Protein AF-A0A7S3FU58-F1 (afdb_monomer)

Mean predicted aligned error: 10.46 Å

Nearest PDB structures (foldseek):
  8ufe-assembly1_A  TM=7.547E-01  e=2.553E-01  Mycolicibacterium smegmatis
  8ucm-assembly1_A  TM=8.000E-01  e=3.759E-01  Homo sapiens
  7da5-assembly1_A  TM=6.927E-01  e=2.163E-01  Homo sapiens
  8wll-assembly1_A  TM=7.329E-01  e=4.199E-01  Homo sapiens
  8qcz-assembly1_A  TM=7.818E-01  e=1.135E+00  Homo sapiens

Solvent-accessible surface area (backbone atoms only — not comparable to full-atom values): 9869 Å² total; per-residue (Å²): 116,70,65,62,56,54,51,54,53,51,50,55,52,52,52,52,49,52,53,50,50,55,50,54,49,54,56,50,52,61,63,43,70,80,68,75,85,76,82,80,82,93,54,81,72,58,71,74,71,58,54,72,66,49,55,55,52,50,51,52,50,53,54,50,52,66,52,50,56,56,48,61,66,46,45,41,54,47,33,32,75,55,28,69,38,52,74,68,54,17,55,53,61,60,44,45,23,58,53,44,16,62,69,40,30,65,58,44,35,55,50,53,69,70,66,70,58,59,72,64,49,51,51,51,20,52,50,38,38,53,49,18,55,51,47,62,67,68,57,75,81,44,82,75,58,72,73,65,51,58,33,35,47,42,33,9,47,16,50,26,43,38,54,43,51,50,65,62,46,56,72,71,60,50,77,92,124

Structure (mmCIF, N/CA/C/O backbone):
data_AF-A0A7S3FU58-F1
#
_entry.id   AF-A0A7S3FU58-F1
#
loop_
_atom_site.group_PDB
_atom_site.id
_atom_site.type_symbol
_atom_site.label_atom_id
_atom_site.label_alt_id
_atom_site.label_comp_id
_atom_site.label_asym_id
_atom_site.label_entity_id
_atom_site.label_seq_id
_atom_site.pdbx_PDB_ins_code
_atom_site.Cartn_x
_atom_site.Cartn_y
_atom_site.Cartn_z
_atom_site.occupancy
_atom_site.B_iso_or_equiv
_atom_site.auth_seq_id
_atom_site.auth_comp_id
_atom_site.auth_asym_id
_atom_site.auth_atom_id
_atom_site.pdbx_PDB_model_num
ATOM 1 N N . MET A 1 1 ? -11.312 -5.621 -20.003 1.00 57.03 1 MET A N 1
ATOM 2 C CA . MET A 1 1 ? -12.278 -6.640 -19.526 1.00 57.03 1 MET A CA 1
ATOM 3 C C . MET A 1 1 ? -11.963 -7.162 -18.120 1.00 57.03 1 MET A C 1
ATOM 5 O O . MET A 1 1 ? -12.902 -7.325 -17.358 1.00 57.03 1 MET A O 1
ATOM 9 N N . ALA A 1 2 ? -10.693 -7.329 -17.719 1.00 67.25 2 ALA A N 1
ATOM 10 C CA . ALA A 1 2 ? -10.331 -7.757 -16.355 1.00 67.25 2 ALA A CA 1
ATOM 11 C C . ALA A 1 2 ? -10.906 -6.869 -15.224 1.00 67.25 2 ALA A C 1
ATOM 13 O O . ALA A 1 2 ? -11.347 -7.386 -14.204 1.00 67.25 2 ALA A O 1
ATOM 14 N N . GLY A 1 3 ? -10.983 -5.546 -15.427 1.00 72.88 3 GLY A N 1
ATOM 15 C CA . GLY A 1 3 ? -11.504 -4.614 -14.415 1.00 72.88 3 GLY A CA 1
ATOM 16 C C . GLY A 1 3 ? -12.967 -4.849 -14.021 1.00 72.88 3 GLY A C 1
ATOM 17 O O . GLY A 1 3 ? -13.291 -4.784 -12.842 1.00 72.88 3 GLY A O 1
ATOM 18 N N . LEU A 1 4 ? -13.839 -5.207 -14.974 1.00 87.38 4 LEU A N 1
ATOM 19 C CA . LEU A 1 4 ? -15.255 -5.476 -14.685 1.00 87.38 4 LEU A CA 1
ATOM 20 C C . LEU A 1 4 ? -15.408 -6.679 -13.738 1.00 87.38 4 LEU A C 1
ATOM 22 O O . LEU A 1 4 ? -16.190 -6.627 -12.793 1.00 87.38 4 LEU A O 1
ATOM 26 N N . GLY A 1 5 ? -14.620 -7.737 -13.959 1.00 84.69 5 GLY A N 1
ATOM 27 C CA . GLY A 1 5 ? -14.622 -8.927 -13.105 1.00 84.69 5 GLY A CA 1
ATOM 28 C C . GLY A 1 5 ? -14.171 -8.625 -11.674 1.00 84.69 5 GLY A C 1
ATOM 29 O O . GLY A 1 5 ? -14.820 -9.058 -10.724 1.00 84.69 5 GLY A O 1
ATOM 30 N N . VAL A 1 6 ? -13.117 -7.819 -11.510 1.00 83.50 6 VAL A N 1
ATOM 31 C CA . VAL A 1 6 ? -12.623 -7.398 -10.185 1.00 83.50 6 VAL A CA 1
ATOM 32 C C . VAL A 1 6 ? -13.665 -6.550 -9.446 1.00 83.50 6 VAL A C 1
ATOM 34 O O . VAL A 1 6 ? -13.879 -6.745 -8.249 1.00 83.50 6 VAL A O 1
ATOM 37 N N . CYS A 1 7 ? -14.373 -5.658 -10.148 1.00 85.31 7 CYS A N 1
ATOM 38 C CA . CYS A 1 7 ? -15.449 -4.861 -9.555 1.00 85.31 7 CYS A CA 1
ATOM 39 C C . CYS A 1 7 ? -16.630 -5.723 -9.085 1.00 85.31 7 CYS A C 1
ATOM 41 O O . CYS A 1 7 ? -17.132 -5.509 -7.982 1.00 85.31 7 CYS A O 1
ATOM 43 N N . LEU A 1 8 ? -17.052 -6.712 -9.879 1.00 91.56 8 LEU A N 1
ATOM 44 C CA . LEU A 1 8 ? -18.131 -7.629 -9.494 1.00 91.56 8 LEU A CA 1
ATOM 45 C C . LEU A 1 8 ? -17.746 -8.483 -8.280 1.00 91.56 8 LEU A C 1
ATOM 47 O O . LEU A 1 8 ? -18.547 -8.641 -7.363 1.00 91.56 8 LEU A O 1
ATOM 51 N N . PHE A 1 9 ? -16.510 -8.982 -8.235 1.00 88.44 9 PHE A N 1
ATOM 52 C CA . PHE A 1 9 ? -16.007 -9.728 -7.082 1.00 88.44 9 PHE A CA 1
ATOM 53 C C . PHE A 1 9 ? -15.975 -8.869 -5.808 1.00 88.44 9 PHE A C 1
ATOM 55 O O . PHE A 1 9 ? -16.437 -9.302 -4.751 1.00 88.44 9 PHE A O 1
ATOM 62 N N . SER A 1 10 ? -15.504 -7.622 -5.922 1.00 86.88 10 SER A N 1
ATOM 63 C CA . SER A 1 10 ? -15.523 -6.654 -4.820 1.00 86.88 10 SER A CA 1
ATOM 64 C C . SER A 1 10 ? -16.946 -6.395 -4.309 1.00 86.88 10 SER A C 1
ATOM 66 O O . SER A 1 10 ? -17.176 -6.396 -3.099 1.00 86.88 10 SER A O 1
ATOM 68 N N . LEU A 1 11 ? -17.924 -6.269 -5.216 1.00 91.38 11 LEU A N 1
ATOM 69 C CA . LEU A 1 11 ? -19.334 -6.081 -4.864 1.00 91.38 11 LEU A CA 1
ATOM 70 C C . LEU A 1 11 ? -19.882 -7.255 -4.037 1.00 91.38 11 LEU A C 1
ATOM 72 O O . LEU A 1 11 ? -20.538 -7.040 -3.020 1.00 91.38 11 LEU A O 1
ATOM 76 N N . VAL A 1 12 ? -19.593 -8.495 -4.442 1.00 92.31 12 VAL A N 1
ATOM 77 C CA . VAL A 1 12 ? -20.044 -9.696 -3.718 1.00 92.31 12 VAL A CA 1
ATOM 78 C C . VAL A 1 12 ? -19.445 -9.746 -2.311 1.00 92.31 12 VAL A C 1
ATOM 80 O O . VAL A 1 12 ? -20.171 -10.000 -1.348 1.00 92.31 12 VAL A O 1
ATOM 83 N N . ASN A 1 13 ? -18.150 -9.447 -2.170 1.00 88.06 13 ASN A N 1
ATOM 84 C CA . ASN A 1 13 ? -17.496 -9.409 -0.862 1.00 88.06 13 ASN A CA 1
ATOM 85 C C . ASN A 1 13 ? -18.087 -8.309 0.041 1.00 88.06 13 ASN A C 1
ATOM 87 O O . ASN A 1 13 ? -18.388 -8.554 1.208 1.00 88.06 13 ASN A O 1
ATOM 91 N N . ALA A 1 14 ? -18.340 -7.120 -0.515 1.00 86.06 14 ALA A N 1
ATOM 92 C CA . ALA A 1 14 ? -18.964 -6.016 0.212 1.00 86.06 14 ALA A CA 1
ATOM 93 C C . ALA A 1 14 ? -20.372 -6.372 0.723 1.00 86.06 14 ALA A C 1
ATOM 95 O O . ALA A 1 14 ? -20.710 -6.056 1.863 1.00 86.06 14 ALA A O 1
ATOM 96 N N . ILE A 1 15 ? -21.181 -7.078 -0.079 1.00 92.19 15 ILE A N 1
ATOM 97 C CA . ILE A 1 15 ? -22.501 -7.571 0.350 1.00 92.19 15 ILE A CA 1
ATOM 98 C C . ILE A 1 15 ? -22.358 -8.580 1.500 1.00 92.19 15 ILE A C 1
ATOM 100 O O . ILE A 1 15 ? -23.123 -8.518 2.464 1.00 92.19 15 ILE A O 1
ATOM 104 N N . GLY A 1 16 ? -21.372 -9.480 1.432 1.00 89.00 16 GLY A N 1
ATOM 105 C CA . GLY A 1 16 ? -21.083 -10.440 2.501 1.00 89.00 1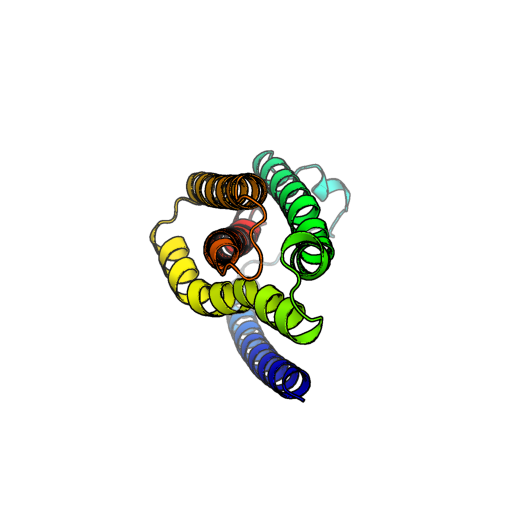6 GLY A CA 1
ATOM 106 C C . GLY A 1 16 ? -20.736 -9.761 3.829 1.00 89.00 16 GLY A C 1
ATOM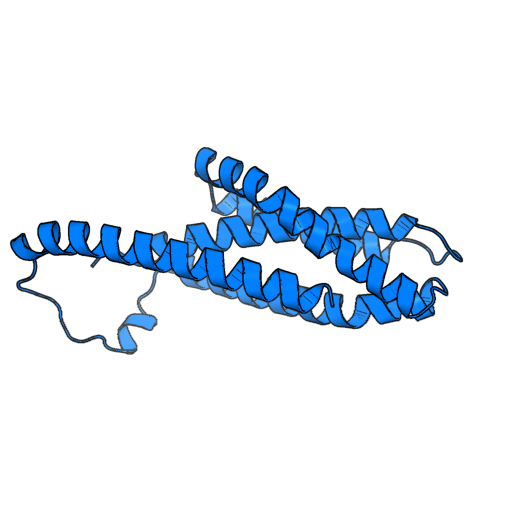 107 O O . GLY A 1 16 ? -21.349 -10.074 4.852 1.00 89.00 16 GLY A O 1
ATOM 108 N N . ILE A 1 17 ? -19.823 -8.784 3.798 1.00 85.69 17 ILE A N 1
ATOM 109 C CA . ILE A 1 17 ? -19.462 -7.969 4.971 1.00 85.69 17 ILE A CA 1
ATOM 110 C C . ILE A 1 17 ? -20.700 -7.259 5.523 1.00 85.69 17 ILE A C 1
ATOM 112 O O . ILE A 1 17 ? -20.955 -7.324 6.718 1.00 85.69 17 ILE A O 1
ATOM 116 N N . LEU A 1 18 ? -21.540 -6.679 4.662 1.00 87.62 18 LEU A N 1
ATOM 117 C CA . LEU A 1 18 ? -22.749 -5.973 5.088 1.00 87.62 18 LEU A CA 1
ATOM 118 C C . LEU A 1 18 ? -23.760 -6.884 5.808 1.00 87.62 18 LEU A C 1
ATOM 120 O O . LEU A 1 18 ? -24.450 -6.440 6.726 1.00 87.62 18 LEU A O 1
ATOM 124 N N . ILE A 1 19 ? -23.859 -8.161 5.427 1.00 91.19 19 ILE A N 1
ATOM 125 C CA . ILE A 1 19 ? -24.707 -9.138 6.129 1.00 91.19 19 ILE A CA 1
ATOM 126 C C . ILE A 1 19 ? -24.104 -9.502 7.494 1.00 91.19 19 ILE A C 1
ATOM 128 O O . ILE A 1 19 ? -24.843 -9.585 8.480 1.00 91.19 19 ILE A O 1
ATOM 132 N N . LEU A 1 20 ? -22.784 -9.702 7.561 1.00 84.50 20 LEU A N 1
ATOM 133 C CA . LEU A 1 20 ? -22.071 -10.005 8.806 1.00 84.50 20 LEU A CA 1
ATOM 134 C C . LEU A 1 20 ? -22.141 -8.839 9.794 1.00 84.50 20 LEU A C 1
ATOM 136 O O . LEU A 1 20 ? -22.503 -9.055 10.949 1.00 84.50 20 LEU A O 1
ATOM 140 N N . ASP A 1 21 ? -21.902 -7.616 9.325 1.00 83.62 21 ASP A N 1
ATOM 141 C CA . ASP A 1 21 ? -21.996 -6.396 10.124 1.00 83.62 21 ASP A CA 1
ATOM 142 C C . ASP A 1 21 ? -23.417 -6.205 10.651 1.00 83.62 21 ASP A C 1
ATOM 144 O O . ASP A 1 21 ? -23.604 -6.001 11.848 1.00 83.62 21 ASP A O 1
ATOM 148 N N . ARG A 1 22 ? -24.447 -6.386 9.809 1.00 83.81 22 ARG A N 1
ATOM 149 C CA . ARG A 1 22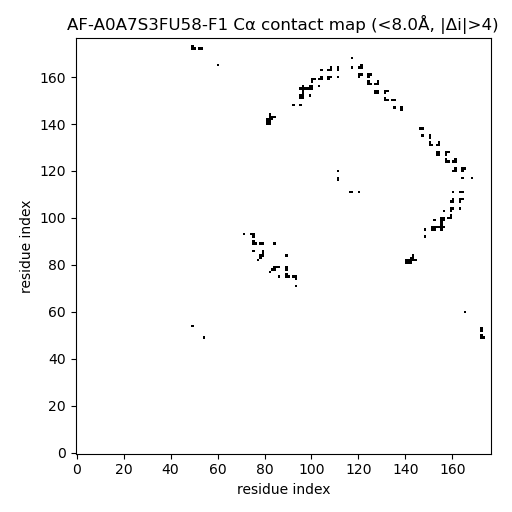 ? -25.852 -6.332 10.258 1.00 83.81 22 ARG A CA 1
ATOM 150 C C . ARG A 1 22 ? -26.174 -7.381 11.318 1.00 83.81 22 ARG A C 1
ATOM 152 O O . ARG A 1 22 ? -26.983 -7.122 12.211 1.00 83.81 22 ARG A O 1
ATOM 159 N N . LYS A 1 23 ? -25.583 -8.575 11.223 1.00 85.56 23 LYS A N 1
ATOM 160 C CA . LYS A 1 23 ? -25.771 -9.638 12.217 1.00 85.56 23 LYS A CA 1
ATOM 161 C C . LYS A 1 23 ? -25.081 -9.280 13.537 1.00 85.56 23 LYS A C 1
ATOM 163 O O . LYS A 1 23 ? -25.734 -9.327 14.578 1.00 85.56 23 LYS A O 1
ATOM 168 N N . ALA A 1 24 ? -23.824 -8.846 13.477 1.00 79.88 24 ALA A N 1
ATOM 169 C CA . ALA A 1 24 ? -23.052 -8.407 14.637 1.00 79.88 24 ALA A CA 1
ATOM 170 C C . ALA A 1 24 ? -23.689 -7.185 15.323 1.00 79.88 24 ALA A C 1
ATOM 172 O O . ALA A 1 24 ? -23.780 -7.131 16.549 1.00 79.88 24 ALA A O 1
ATOM 173 N N . GLU A 1 25 ? -24.217 -6.229 14.554 1.00 79.88 25 GLU A N 1
ATOM 174 C CA . GLU A 1 25 ? -24.978 -5.096 15.087 1.00 79.88 25 GLU A CA 1
ATOM 175 C C . GLU A 1 25 ? -26.265 -5.539 15.780 1.00 79.88 25 GLU A C 1
ATOM 177 O O . GLU A 1 25 ? -26.627 -4.974 16.811 1.00 79.88 25 GLU A O 1
ATOM 182 N N . LYS A 1 26 ? -26.977 -6.539 15.252 1.00 79.12 26 LYS A N 1
ATOM 183 C CA . LYS A 1 26 ? -28.208 -7.046 15.876 1.00 79.12 26 LYS A CA 1
ATOM 184 C C . LYS A 1 26 ? -27.922 -7.684 17.238 1.00 79.12 26 LYS A C 1
ATOM 186 O O . LYS A 1 26 ? -28.675 -7.447 18.181 1.00 79.12 26 LYS A O 1
ATOM 191 N N . GLU A 1 27 ? -26.817 -8.417 17.344 1.00 75.12 27 GLU A N 1
ATOM 192 C CA . GLU A 1 27 ? -26.325 -9.010 18.593 1.00 75.12 27 GLU A CA 1
ATOM 193 C C . GLU A 1 27 ? -25.856 -7.921 19.583 1.00 75.12 27 GLU A C 1
ATOM 195 O O . GLU A 1 27 ? -26.261 -7.913 20.749 1.00 75.12 27 GLU A O 1
ATOM 200 N N . ARG A 1 28 ? -25.106 -6.914 19.111 1.00 66.38 28 ARG A N 1
ATOM 201 C CA . ARG A 1 28 ? -24.628 -5.787 19.936 1.00 66.38 28 ARG A CA 1
ATOM 202 C C . ARG A 1 28 ? -25.762 -4.866 20.406 1.00 66.38 28 ARG A C 1
ATOM 204 O O . ARG A 1 28 ? -25.751 -4.410 21.545 1.00 66.38 28 ARG A O 1
ATOM 211 N N . ASN A 1 29 ? -26.779 -4.629 19.576 1.00 63.16 29 ASN A N 1
ATOM 212 C CA . ASN A 1 29 ? -27.964 -3.841 19.935 1.00 63.16 29 ASN A CA 1
ATOM 213 C C . ASN A 1 29 ? -28.866 -4.557 20.951 1.00 63.16 29 ASN A C 1
ATOM 215 O O . ASN A 1 29 ? -29.555 -3.887 21.720 1.00 63.16 29 ASN A O 1
ATOM 219 N N . GLN A 1 30 ? -28.872 -5.893 20.985 1.00 59.38 30 GLN A N 1
ATOM 220 C CA . GLN A 1 30 ? -29.554 -6.650 22.040 1.00 59.38 30 GLN A CA 1
ATOM 221 C C . GLN A 1 30 ? -28.815 -6.538 23.380 1.00 59.38 30 GLN A C 1
ATOM 223 O O . GLN A 1 30 ? -29.472 -6.337 24.397 1.00 59.38 30 GLN A O 1
ATOM 228 N N . ALA A 1 31 ? -27.478 -6.555 23.375 1.00 57.75 31 ALA A N 1
ATOM 229 C CA . ALA A 1 31 ? -26.670 -6.319 24.574 1.00 57.75 31 ALA A CA 1
ATOM 230 C C . ALA A 1 31 ? -26.753 -4.858 25.079 1.00 57.75 31 ALA A C 1
ATOM 232 O O . ALA A 1 31 ? -26.929 -4.626 26.272 1.00 57.75 31 ALA A O 1
ATOM 233 N N . SER A 1 32 ? -26.715 -3.857 24.187 1.00 50.72 32 SER A N 1
ATOM 234 C CA . SER A 1 32 ? -26.794 -2.429 24.560 1.00 50.72 32 SER A CA 1
ATOM 235 C C . SER A 1 32 ? -28.193 -1.934 24.952 1.00 50.72 32 SER A C 1
ATOM 237 O O . SER A 1 32 ? -28.296 -0.866 25.558 1.00 50.72 32 SER A O 1
ATOM 239 N N . LYS A 1 33 ? -29.278 -2.664 24.647 1.00 51.06 33 LYS A N 1
ATOM 240 C CA . LYS A 1 33 ? -30.634 -2.298 25.113 1.00 51.06 33 LYS A CA 1
ATOM 241 C C . LYS A 1 33 ? -30.769 -2.326 26.641 1.00 51.06 33 LYS A C 1
ATOM 243 O O . LYS A 1 33 ? -31.662 -1.665 27.161 1.00 51.06 33 LYS A O 1
ATOM 248 N N . THR A 1 34 ? -29.867 -3.012 27.343 1.00 49.34 34 THR A N 1
ATOM 249 C CA . THR A 1 34 ? -29.8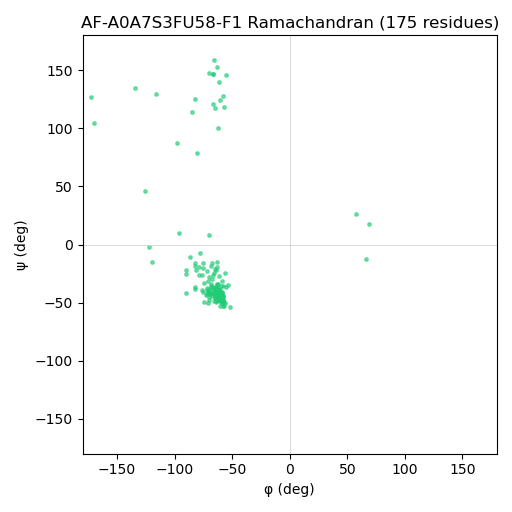00 -3.017 28.811 1.00 49.34 34 THR A CA 1
ATOM 250 C C . THR A 1 34 ? -29.059 -1.790 29.381 1.00 49.34 34 THR A C 1
ATOM 252 O O . THR A 1 34 ? -29.302 -1.442 30.530 1.00 49.34 34 THR A O 1
ATOM 255 N N . GLU A 1 35 ? -28.240 -1.066 28.594 1.00 50.03 35 GLU A N 1
ATOM 256 C CA . GLU A 1 35 ? -27.408 0.055 29.097 1.00 50.03 35 GLU A CA 1
ATOM 257 C C . GLU A 1 35 ? -27.669 1.448 28.481 1.00 50.03 35 GLU A C 1
ATOM 259 O O . GLU A 1 35 ? -27.262 2.457 29.058 1.00 50.03 35 GLU A O 1
ATOM 264 N N . LYS A 1 36 ? -28.376 1.590 27.352 1.00 43.62 36 LYS A N 1
ATOM 265 C CA . LYS A 1 36 ? -28.574 2.918 26.724 1.00 43.62 36 LYS A CA 1
ATOM 266 C C . LYS A 1 36 ? -29.694 3.751 27.368 1.00 43.62 36 LYS A C 1
ATOM 268 O O . LYS A 1 36 ? -30.776 3.916 26.809 1.00 43.62 36 LYS A O 1
ATOM 273 N N . LYS A 1 37 ? -29.381 4.370 28.510 1.00 41.09 37 LYS A N 1
ATOM 274 C CA . LYS A 1 37 ? -30.038 5.589 29.027 1.00 41.09 37 LYS A CA 1
ATOM 275 C C . LYS A 1 37 ? -29.020 6.705 29.323 1.00 41.09 37 LYS A C 1
ATOM 277 O O . LYS A 1 37 ? -29.093 7.338 30.361 1.00 41.09 37 LYS A O 1
ATOM 282 N N . SER A 1 38 ? -28.074 6.982 28.427 1.00 47.34 38 SER A N 1
ATOM 283 C CA . SER A 1 38 ? -27.426 8.305 28.335 1.00 47.34 38 SER A CA 1
ATOM 284 C C . SER A 1 38 ? -26.522 8.352 27.105 1.00 47.34 38 SER A C 1
ATOM 286 O O . SER A 1 38 ? -25.680 7.482 26.935 1.00 47.34 38 SER A O 1
ATOM 288 N N . GLY A 1 39 ? -26.682 9.344 26.236 1.00 44.38 39 GLY A N 1
ATOM 289 C CA . GLY A 1 39 ? -25.776 9.572 25.112 1.00 44.38 39 GLY A CA 1
ATOM 290 C C . GLY A 1 39 ? -26.097 10.911 24.470 1.00 44.38 39 GLY A C 1
ATOM 291 O O . GLY A 1 39 ? -27.132 11.051 23.822 1.00 44.38 39 GLY A O 1
ATOM 292 N N . LYS A 1 40 ? -25.256 11.914 24.735 1.00 51.16 40 LYS A N 1
ATOM 293 C CA . LYS A 1 40 ? -25.397 13.289 24.233 1.00 51.16 40 LYS A CA 1
ATOM 294 C C . LYS A 1 40 ? -25.303 13.329 22.693 1.00 51.16 40 LYS A C 1
ATOM 296 O O . LYS A 1 40 ? -24.654 12.463 22.109 1.00 51.16 40 LYS A O 1
ATOM 301 N N . PRO A 1 41 ? -25.923 14.322 22.026 1.00 58.56 41 PRO A N 1
ATOM 302 C CA . PRO A 1 41 ? -25.795 14.502 20.581 1.00 58.56 41 PRO A CA 1
ATOM 303 C C . PRO A 1 41 ? -24.336 14.773 20.179 1.00 58.56 41 PRO A C 1
ATOM 305 O O . PRO A 1 41 ? -23.627 15.510 20.861 1.00 58.56 41 PRO A O 1
ATOM 308 N N . PHE A 1 42 ? -23.918 14.176 19.061 1.00 54.03 42 PHE A N 1
ATOM 309 C CA . PHE A 1 42 ? -22.581 14.290 18.476 1.00 54.03 42 PHE A CA 1
ATOM 310 C C . PHE A 1 42 ? -22.236 15.757 18.185 1.00 54.03 42 PHE A C 1
ATOM 312 O O . PHE A 1 42 ? -22.921 16.408 17.393 1.00 54.03 42 PHE A O 1
ATOM 319 N N . ASN A 1 43 ? -21.189 16.281 18.824 1.00 63.62 43 ASN A N 1
ATOM 320 C CA . ASN A 1 43 ? -20.770 17.671 18.683 1.00 63.62 43 ASN A CA 1
ATOM 321 C C . ASN A 1 43 ? -19.374 17.721 18.041 1.00 63.62 43 ASN A C 1
ATOM 323 O O . ASN A 1 43 ? -18.448 17.061 18.502 1.00 63.62 43 ASN A O 1
ATOM 327 N N . LEU A 1 44 ? -19.189 18.516 16.980 1.00 61.34 44 LEU A N 1
ATOM 328 C CA . LEU A 1 44 ? -17.925 18.576 16.215 1.00 61.34 44 LEU A CA 1
ATOM 329 C C . LEU A 1 44 ? -16.725 19.073 17.041 1.00 61.34 44 LEU A C 1
ATOM 331 O O . LEU A 1 44 ? -15.577 18.900 16.636 1.00 61.34 44 LEU A O 1
ATOM 335 N N . ASN A 1 45 ? -16.977 19.674 18.205 1.00 63.66 45 ASN A N 1
ATOM 336 C CA . ASN A 1 45 ? -15.930 20.088 19.134 1.00 63.66 45 ASN A CA 1
ATOM 337 C C . ASN A 1 45 ? -15.250 18.898 19.841 1.00 63.66 45 ASN A C 1
ATOM 339 O O . ASN A 1 45 ? -14.086 19.016 20.222 1.00 63.66 45 ASN A O 1
ATOM 343 N N . ASP A 1 46 ? -15.911 17.737 19.928 1.00 61.56 46 ASP A N 1
ATOM 344 C CA . ASP A 1 46 ? -15.327 16.517 20.505 1.00 61.56 46 ASP A CA 1
ATOM 345 C C . ASP A 1 46 ? -14.199 15.948 19.622 1.00 61.56 46 ASP A C 1
ATOM 347 O O . ASP A 1 46 ? -13.315 15.245 20.110 1.00 61.56 46 ASP A O 1
ATOM 351 N N . LEU A 1 47 ? -14.142 16.345 18.340 1.00 64.38 47 LEU A N 1
ATOM 352 C CA . LEU A 1 47 ? -13.072 15.968 17.410 1.00 64.38 47 LEU A CA 1
ATOM 353 C C . LEU A 1 47 ? -11.699 16.545 17.802 1.00 64.38 47 LEU A C 1
ATOM 355 O O . LEU A 1 47 ? -10.663 16.000 17.427 1.00 64.38 47 LEU A O 1
ATOM 359 N N . LYS A 1 48 ? -11.669 17.654 18.553 1.00 59.59 48 LYS A N 1
ATOM 360 C CA . LYS A 1 48 ? -10.420 18.259 19.049 1.00 59.59 48 LYS A CA 1
ATOM 361 C C . LYS A 1 48 ? -9.946 17.672 20.379 1.00 59.59 48 LYS A C 1
ATOM 363 O O . LYS A 1 48 ? -8.815 17.946 20.771 1.00 59.59 48 LYS A O 1
ATOM 368 N N . HIS A 1 49 ? -10.766 16.873 21.060 1.00 61.81 49 HIS A N 1
ATOM 369 C CA . HIS A 1 49 ? -10.412 16.228 22.329 1.00 61.81 49 HIS A CA 1
ATOM 370 C C . HIS A 1 49 ? -9.915 14.782 22.165 1.00 61.81 49 HIS A C 1
ATOM 372 O O . HIS A 1 49 ? -9.725 14.085 23.159 1.00 61.81 49 HIS A O 1
ATOM 378 N N . PHE A 1 50 ? -9.658 14.330 20.932 1.00 65.19 50 PHE A N 1
ATOM 379 C CA . PHE A 1 50 ? -9.030 13.031 20.693 1.00 65.19 50 PHE A CA 1
ATOM 380 C C . PHE A 1 50 ? -7.581 12.974 21.197 1.00 65.19 50 PHE A C 1
ATOM 382 O O . PHE A 1 50 ? -6.839 13.956 21.144 1.00 65.19 50 PHE A O 1
ATOM 389 N N . ASP A 1 51 ? -7.188 11.785 21.663 1.00 66.12 51 ASP A N 1
ATOM 390 C CA . ASP A 1 51 ? -5.867 11.491 22.222 1.00 66.12 51 ASP A CA 1
ATOM 391 C C . ASP A 1 51 ? -4.730 11.854 21.241 1.00 66.12 51 ASP A C 1
ATOM 393 O O . ASP A 1 51 ? -4.847 11.683 20.025 1.00 66.12 51 ASP A O 1
ATOM 397 N N . SER A 1 52 ? -3.586 12.312 21.758 1.00 67.12 52 SER A N 1
ATOM 398 C CA . SER A 1 52 ? -2.412 12.743 20.968 1.00 67.12 52 SER A CA 1
ATOM 399 C C . SER A 1 52 ? -1.894 11.645 20.019 1.00 67.12 52 SER A C 1
ATOM 401 O O . SER A 1 52 ? -1.320 11.914 18.957 1.00 67.12 52 SER A O 1
ATOM 4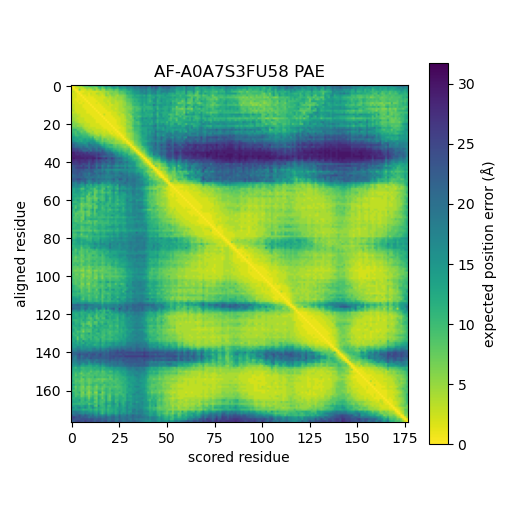03 N N . ARG A 1 53 ? -2.172 10.380 20.359 1.00 71.19 53 ARG A N 1
ATOM 404 C CA . ARG A 1 53 ? -1.885 9.193 19.540 1.00 71.19 53 ARG A CA 1
ATOM 405 C C . ARG A 1 53 ? -2.646 9.198 18.209 1.00 71.19 53 ARG A C 1
ATOM 407 O O . ARG A 1 53 ? -2.082 8.808 17.188 1.00 71.19 53 ARG A O 1
ATOM 414 N N . PHE A 1 54 ? -3.892 9.674 18.201 1.00 75.44 54 PHE A N 1
ATOM 415 C CA . PHE A 1 54 ? -4.710 9.781 16.990 1.00 75.44 54 PHE A CA 1
ATOM 416 C C . PHE A 1 54 ? -4.118 10.788 15.997 1.00 75.44 54 PHE A C 1
ATOM 418 O O . PHE A 1 54 ? -4.047 10.512 14.798 1.00 75.44 54 PHE A O 1
ATOM 425 N N . TRP A 1 55 ? -3.636 11.930 16.491 1.00 80.50 55 TRP A N 1
ATOM 426 C CA . TRP A 1 55 ? -3.030 12.964 15.650 1.00 80.50 55 TRP A CA 1
ATOM 427 C C . TRP A 1 55 ? -1.731 12.496 14.994 1.00 80.50 55 TRP A C 1
ATOM 429 O O . TRP A 1 55 ? -1.549 12.709 13.797 1.00 80.50 55 TRP A O 1
ATOM 439 N N . HIS A 1 56 ? -0.871 11.788 15.730 1.00 79.69 56 HIS A N 1
ATOM 440 C CA . HIS A 1 56 ? 0.351 11.205 15.163 1.00 79.69 56 HIS A CA 1
ATOM 441 C C . HIS A 1 56 ? 0.044 10.155 14.086 1.00 79.69 56 HIS A C 1
ATOM 443 O O . HIS A 1 56 ? 0.663 10.165 13.020 1.00 79.69 56 HIS A O 1
ATOM 449 N N . LEU A 1 57 ? -0.945 9.288 14.328 1.00 79.50 57 LEU A N 1
ATOM 450 C CA . LEU A 1 57 ? -1.392 8.296 13.347 1.00 79.50 57 LEU A CA 1
ATOM 451 C C . LEU A 1 57 ? -1.948 8.967 12.080 1.00 79.50 57 LEU A C 1
ATOM 453 O O . LEU A 1 57 ? -1.591 8.586 10.967 1.00 79.50 57 LEU A O 1
ATOM 457 N N . THR A 1 58 ? -2.776 9.998 12.245 1.00 81.31 58 THR A N 1
ATOM 458 C CA . THR A 1 58 ? -3.397 10.738 11.135 1.00 81.31 58 THR A CA 1
ATOM 459 C C . THR A 1 58 ? -2.363 11.510 10.313 1.00 81.31 58 THR A C 1
ATOM 461 O O . THR A 1 58 ? -2.414 11.501 9.081 1.00 81.31 58 THR A O 1
ATOM 464 N N . ALA A 1 59 ? -1.385 12.134 10.973 1.00 84.44 59 ALA A N 1
ATOM 465 C CA . ALA A 1 59 ? -0.279 12.810 10.304 1.00 84.44 59 ALA A CA 1
ATOM 466 C C . ALA A 1 59 ? 0.567 11.820 9.485 1.00 84.44 59 ALA A C 1
ATOM 468 O O . ALA A 1 59 ? 0.815 12.058 8.303 1.00 84.44 59 ALA A O 1
ATOM 469 N N . SER A 1 60 ? 0.936 10.673 10.071 1.00 83.50 60 SER A N 1
ATOM 470 C CA . SER A 1 60 ? 1.667 9.607 9.366 1.00 83.50 60 SER A CA 1
ATOM 471 C C . SER A 1 60 ? 0.890 9.071 8.159 1.00 83.50 60 SER A C 1
ATOM 473 O O . SER A 1 60 ? 1.472 8.893 7.086 1.00 83.50 60 SER A O 1
ATOM 475 N N . CYS A 1 61 ? -0.421 8.876 8.311 1.00 84.88 61 CYS A N 1
ATOM 476 C CA . CYS A 1 61 ? -1.326 8.467 7.238 1.00 84.88 61 CYS A CA 1
ATOM 477 C C . CYS A 1 61 ? -1.302 9.463 6.084 1.00 84.88 61 CYS A C 1
ATOM 479 O O . CYS A 1 61 ? -0.990 9.099 4.950 1.00 84.88 61 CYS A O 1
ATOM 481 N N . THR A 1 62 ? -1.518 10.738 6.390 1.00 86.56 62 THR A N 1
ATOM 482 C CA . THR A 1 62 ? -1.547 11.799 5.381 1.00 86.56 62 THR A CA 1
ATOM 483 C C . THR A 1 62 ? -0.234 11.861 4.605 1.00 86.56 62 THR A C 1
ATOM 485 O O . THR A 1 62 ? -0.250 11.844 3.378 1.00 86.56 62 THR A O 1
ATOM 488 N N . VAL A 1 63 ? 0.909 11.856 5.296 1.00 87.00 63 VAL A N 1
ATOM 489 C CA . VAL A 1 63 ? 2.233 11.916 4.650 1.00 87.00 63 VAL A CA 1
ATOM 490 C C . VAL A 1 63 ? 2.480 10.697 3.757 1.00 87.00 63 VAL A C 1
ATOM 492 O O . VAL A 1 63 ? 2.929 10.840 2.617 1.00 87.00 63 VAL A O 1
ATOM 495 N N . THR A 1 64 ? 2.139 9.503 4.242 1.00 84.62 64 THR A N 1
ATOM 496 C CA . THR A 1 64 ? 2.298 8.256 3.483 1.00 84.62 64 THR A CA 1
ATOM 497 C C . THR A 1 64 ? 1.472 8.282 2.198 1.00 84.62 64 THR A C 1
ATOM 499 O O . THR A 1 64 ? 2.009 8.030 1.118 1.00 84.62 64 THR A O 1
ATOM 502 N N . TYR A 1 65 ? 0.197 8.672 2.273 1.00 85.12 65 TYR A N 1
ATOM 503 C CA . TYR A 1 65 ? -0.657 8.797 1.087 1.00 85.12 65 TYR A CA 1
ATOM 504 C C . TYR A 1 65 ? -0.169 9.877 0.115 1.00 85.12 65 TYR A C 1
ATOM 506 O O . TYR A 1 65 ? -0.156 9.641 -1.095 1.00 85.12 65 TYR A O 1
ATOM 514 N N . MET A 1 66 ? 0.295 11.020 0.629 1.00 87.25 66 MET A N 1
ATOM 515 C CA . MET A 1 66 ? 0.866 12.092 -0.197 1.00 87.25 66 MET A CA 1
ATOM 516 C C . MET A 1 66 ? 2.158 11.681 -0.901 1.00 87.25 66 MET A C 1
ATOM 518 O O . MET A 1 66 ? 2.501 12.278 -1.912 1.00 87.25 66 MET A O 1
ATOM 522 N N . THR A 1 67 ? 2.861 10.659 -0.414 1.00 85.50 67 THR A N 1
ATOM 523 C CA . THR A 1 67 ? 4.075 10.143 -1.064 1.00 85.50 67 THR A CA 1
ATOM 524 C C . THR A 1 67 ? 3.748 9.036 -2.067 1.00 85.50 67 THR A C 1
ATOM 526 O O . THR A 1 67 ? 4.282 9.002 -3.175 1.00 85.50 67 THR A O 1
ATOM 529 N N . ILE A 1 68 ? 2.834 8.135 -1.703 1.00 85.31 68 ILE A N 1
ATOM 530 C CA . ILE A 1 68 ? 2.496 6.962 -2.513 1.00 85.31 68 ILE A CA 1
ATOM 531 C C . ILE A 1 68 ? 1.739 7.353 -3.787 1.00 85.31 68 ILE A C 1
ATOM 533 O O . ILE A 1 68 ? 2.055 6.833 -4.856 1.00 85.31 68 ILE A O 1
ATOM 537 N N . LEU A 1 69 ? 0.772 8.276 -3.713 1.00 87.06 69 LEU A N 1
ATOM 538 C CA . LEU A 1 69 ? -0.050 8.634 -4.878 1.00 87.06 69 LEU A CA 1
ATOM 539 C C . LEU A 1 69 ? 0.764 9.278 -6.019 1.00 87.06 69 LEU A C 1
ATOM 541 O O . LEU A 1 69 ? 0.631 8.818 -7.156 1.00 87.06 69 LEU A O 1
ATOM 545 N N . PRO A 1 70 ? 1.646 10.267 -5.770 1.00 87.00 70 PRO A N 1
ATOM 546 C CA . PRO A 1 70 ? 2.521 10.800 -6.812 1.00 87.00 70 PRO A CA 1
ATOM 547 C C . PRO A 1 70 ? 3.504 9.763 -7.346 1.00 87.00 70 PRO A C 1
ATOM 549 O O . PRO A 1 70 ? 3.762 9.734 -8.547 1.00 87.00 70 PRO A O 1
ATOM 552 N N . PHE A 1 71 ? 4.029 8.881 -6.488 1.00 84.12 71 PHE A N 1
ATOM 553 C CA . PHE A 1 71 ? 4.931 7.823 -6.940 1.00 84.12 71 PHE A CA 1
ATOM 554 C C . PHE A 1 71 ? 4.239 6.862 -7.909 1.00 84.12 71 PHE A C 1
ATOM 556 O O . PHE A 1 71 ? 4.785 6.520 -8.954 1.00 84.12 71 PHE A O 1
ATOM 563 N N . ILE A 1 72 ? 3.009 6.466 -7.591 1.00 84.31 72 ILE A N 1
ATOM 564 C CA . ILE A 1 72 ? 2.155 5.670 -8.471 1.00 84.31 72 ILE A CA 1
ATOM 565 C C . ILE A 1 72 ? 1.951 6.411 -9.802 1.00 84.31 72 ILE A C 1
ATOM 567 O O . ILE A 1 72 ? 2.187 5.824 -10.856 1.00 84.31 72 ILE A O 1
ATOM 571 N N . ALA A 1 73 ? 1.617 7.704 -9.774 1.00 85.19 73 ALA A N 1
ATOM 572 C CA . ALA A 1 73 ? 1.416 8.496 -10.989 1.00 85.19 73 ALA A CA 1
ATOM 573 C C . ALA A 1 73 ? 2.678 8.584 -11.872 1.00 85.19 73 ALA A C 1
ATOM 575 O O . ALA A 1 73 ? 2.593 8.379 -13.082 1.00 85.19 73 ALA A O 1
ATOM 576 N N . VAL A 1 74 ? 3.851 8.821 -11.276 1.00 85.56 74 VAL A N 1
ATOM 577 C CA . VAL A 1 74 ? 5.112 8.988 -12.022 1.00 85.56 74 VAL A CA 1
ATOM 578 C C . VAL A 1 74 ? 5.754 7.656 -12.423 1.00 85.56 74 VAL A C 1
ATOM 580 O O . VAL A 1 74 ? 6.546 7.606 -13.358 1.00 85.56 74 VAL A O 1
ATOM 583 N N . SER A 1 75 ? 5.429 6.552 -11.746 1.00 83.12 75 SER A N 1
ATOM 584 C CA . SER A 1 75 ? 6.089 5.258 -11.973 1.00 83.12 75 SER A CA 1
ATOM 585 C C . SER A 1 75 ? 5.916 4.731 -13.402 1.00 83.12 75 SER A C 1
ATOM 587 O O . SER A 1 75 ? 6.879 4.236 -13.984 1.00 83.12 75 SER A O 1
ATOM 589 N N . SER A 1 76 ? 4.736 4.892 -14.009 1.00 83.12 76 SER A N 1
ATOM 590 C CA . SER A 1 76 ? 4.493 4.478 -15.399 1.00 83.12 76 SER A CA 1
ATOM 591 C C . SER A 1 76 ? 5.323 5.291 -16.399 1.00 83.12 76 SER A C 1
ATOM 593 O O . SER A 1 76 ? 5.850 4.737 -17.365 1.00 83.12 76 SER A O 1
ATOM 595 N N . GLU A 1 77 ? 5.490 6.594 -16.153 1.00 84.69 77 GLU A N 1
ATOM 596 C CA . GLU A 1 77 ? 6.345 7.463 -16.970 1.00 84.69 77 GLU A CA 1
ATOM 597 C C . GLU A 1 77 ? 7.824 7.138 -16.765 1.00 84.69 77 GLU A C 1
ATOM 599 O O . GLU A 1 77 ? 8.577 7.074 -17.734 1.00 84.69 77 GLU A O 1
ATOM 604 N N . LEU A 1 78 ? 8.229 6.832 -15.530 1.00 82.75 78 LEU A N 1
ATOM 605 C CA . LEU A 1 78 ? 9.581 6.392 -15.198 1.00 82.75 78 LEU A CA 1
ATOM 606 C C . LEU A 1 78 ? 9.952 5.111 -15.963 1.00 82.75 78 LEU A C 1
ATOM 608 O O . LEU A 1 78 ? 11.049 5.025 -16.508 1.00 82.75 78 LEU A O 1
ATOM 612 N N . PHE A 1 79 ? 9.042 4.137 -16.065 1.00 82.06 79 PHE A N 1
ATOM 613 C CA . PHE A 1 79 ? 9.266 2.919 -16.855 1.00 82.06 79 PHE A CA 1
ATOM 614 C C . PHE A 1 79 ? 9.400 3.188 -18.357 1.00 82.06 79 PHE A C 1
ATOM 616 O O . PHE A 1 79 ? 10.218 2.555 -19.024 1.00 82.06 79 PHE A O 1
ATOM 623 N N . GLN A 1 80 ? 8.639 4.142 -18.886 1.00 83.50 80 GLN A N 1
ATOM 624 C CA . GLN A 1 80 ? 8.694 4.501 -20.303 1.00 83.50 80 GLN A CA 1
ATOM 625 C C . GLN A 1 80 ? 9.957 5.305 -20.638 1.00 83.50 80 GLN A C 1
ATOM 627 O O . GLN A 1 80 ? 10.672 4.959 -21.574 1.00 83.50 80 GLN A O 1
ATOM 632 N N . GLN A 1 81 ? 10.255 6.355 -19.867 1.00 81.50 81 GLN A N 1
ATOM 633 C CA . GLN A 1 81 ? 11.344 7.289 -20.165 1.00 81.50 81 GLN A CA 1
ATOM 634 C C . GLN A 1 81 ? 12.720 6.789 -19.718 1.00 81.50 81 GLN A C 1
ATOM 636 O O . GLN A 1 81 ? 13.697 7.015 -20.424 1.00 81.50 81 GLN A O 1
ATOM 641 N N . LYS A 1 82 ? 12.820 6.124 -18.558 1.00 76.44 82 LYS A N 1
ATOM 642 C CA . LYS A 1 82 ? 14.114 5.709 -17.980 1.00 76.44 82 LYS A CA 1
ATOM 643 C C . LYS A 1 82 ? 14.562 4.317 -18.435 1.00 76.44 82 LYS A C 1
ATOM 645 O O . LYS A 1 82 ? 15.755 4.038 -18.412 1.00 76.44 82 LYS A O 1
ATOM 650 N N . TYR A 1 83 ? 13.622 3.451 -18.820 1.00 76.06 83 TYR A N 1
ATOM 651 C CA . TYR A 1 83 ? 13.896 2.047 -19.156 1.00 76.06 83 TYR A CA 1
ATOM 652 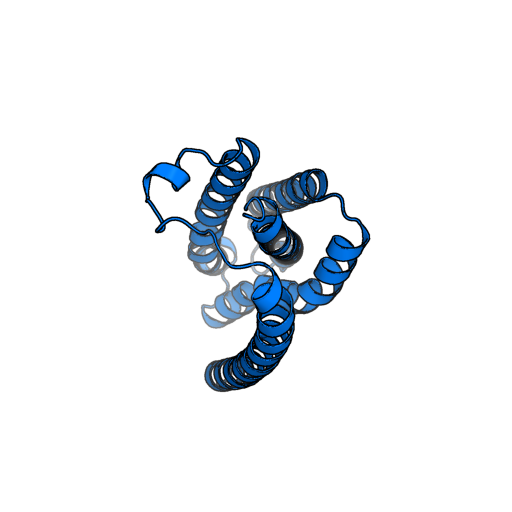C C . TYR A 1 83 ? 13.461 1.644 -20.577 1.00 76.06 83 TYR A C 1
ATOM 654 O O . TYR A 1 83 ? 13.669 0.495 -20.972 1.00 76.06 83 TYR A O 1
ATOM 662 N N . GLY A 1 84 ? 12.851 2.563 -21.336 1.00 77.25 84 GLY A N 1
ATOM 663 C CA . GLY A 1 84 ? 12.462 2.343 -22.732 1.00 77.25 84 GLY A CA 1
ATOM 664 C C . GLY A 1 84 ? 11.323 1.337 -22.932 1.00 77.25 84 GLY A C 1
ATOM 665 O O . GLY A 1 84 ? 11.159 0.821 -24.039 1.00 77.25 84 GLY A O 1
ATOM 666 N N . PHE A 1 85 ? 10.548 1.019 -21.887 1.00 82.12 85 PHE A N 1
ATOM 667 C CA . PHE A 1 85 ? 9.429 0.081 -21.999 1.00 82.12 85 PHE A CA 1
ATOM 668 C C . PHE A 1 85 ? 8.270 0.675 -22.804 1.00 82.12 85 PHE A C 1
ATOM 670 O O . PHE A 1 85 ? 7.983 1.874 -22.742 1.00 82.12 85 PHE A O 1
ATOM 677 N N . SER A 1 86 ? 7.547 -0.183 -23.526 1.00 85.25 86 SER A N 1
ATOM 678 C CA . SER A 1 86 ? 6.310 0.227 -24.194 1.00 85.25 86 SER A CA 1
ATOM 679 C C . SER A 1 86 ? 5.226 0.610 -23.175 1.00 85.25 86 SER A C 1
ATOM 681 O O . SER A 1 86 ? 5.233 0.154 -22.031 1.00 85.25 86 SER A O 1
ATOM 683 N N . LYS A 1 87 ? 4.226 1.400 -23.593 1.00 82.94 87 LYS A N 1
ATOM 684 C CA . LYS A 1 87 ? 3.079 1.775 -22.736 1.00 82.94 87 LYS A CA 1
ATOM 685 C C . LYS A 1 87 ? 2.366 0.563 -22.119 1.00 82.94 87 LYS A C 1
ATOM 687 O O . LYS A 1 87 ? 1.893 0.637 -20.989 1.00 82.94 87 LYS A O 1
ATOM 692 N N . VAL A 1 88 ? 2.290 -0.546 -22.859 1.00 84.94 88 VAL A N 1
ATOM 693 C CA . VAL A 1 88 ? 1.624 -1.783 -22.418 1.00 84.94 88 VAL A CA 1
ATOM 694 C C . VAL A 1 88 ? 2.454 -2.507 -21.353 1.00 84.94 88 VAL A C 1
ATOM 696 O O . VAL A 1 88 ? 1.914 -2.945 -20.334 1.00 84.94 88 VAL A O 1
ATOM 699 N N . GLU A 1 89 ? 3.770 -2.592 -21.544 1.00 82.62 89 GLU A N 1
ATOM 700 C CA . GLU A 1 89 ? 4.683 -3.199 -20.568 1.00 82.62 89 GLU A CA 1
ATOM 701 C C . GLU A 1 89 ? 4.795 -2.349 -19.300 1.00 82.62 89 GLU A C 1
ATOM 703 O O . GLU A 1 89 ? 4.697 -2.885 -18.198 1.00 82.62 89 GLU A O 1
ATOM 708 N N . ALA A 1 90 ? 4.903 -1.024 -19.435 1.00 84.12 90 ALA A N 1
ATOM 709 C CA . ALA A 1 90 ? 4.924 -0.097 -18.305 1.00 84.12 90 ALA A CA 1
ATOM 710 C C . ALA A 1 90 ? 3.643 -0.201 -17.461 1.00 84.12 90 ALA A C 1
ATOM 712 O O . ALA A 1 90 ? 3.716 -0.258 -16.234 1.00 84.12 90 ALA A O 1
ATOM 713 N N . GLY A 1 91 ? 2.477 -0.313 -18.108 1.00 83.00 91 GLY A N 1
ATOM 714 C CA . GLY A 1 91 ? 1.208 -0.556 -17.417 1.00 83.00 91 GLY A CA 1
ATOM 715 C C . GLY A 1 91 ? 1.164 -1.903 -16.687 1.00 83.00 91 GLY A C 1
ATOM 716 O O . GLY A 1 91 ? 0.601 -1.999 -15.597 1.00 83.00 91 GLY A O 1
ATOM 717 N N . SER A 1 92 ? 1.802 -2.934 -17.244 1.00 84.12 92 SER A N 1
ATOM 718 C CA . SER A 1 92 ? 1.895 -4.251 -16.602 1.00 84.12 92 SER A CA 1
ATOM 719 C C . SER A 1 92 ? 2.816 -4.210 -15.378 1.00 84.12 92 SER A C 1
ATOM 721 O O . SER A 1 92 ? 2.429 -4.673 -14.306 1.00 84.12 92 SER A O 1
ATOM 723 N N . LEU A 1 93 ? 3.990 -3.581 -15.494 1.00 83.62 93 LEU A N 1
ATOM 724 C CA . LEU A 1 93 ? 4.941 -3.402 -14.390 1.00 83.62 93 LEU A CA 1
ATOM 725 C C . LEU A 1 93 ? 4.359 -2.551 -13.254 1.00 83.62 93 LEU A C 1
ATOM 727 O O . LEU A 1 93 ? 4.533 -2.880 -12.083 1.00 83.62 93 LEU A O 1
ATOM 731 N N . PHE A 1 94 ? 3.602 -1.511 -13.599 1.00 85.50 94 PHE A N 1
ATOM 732 C CA . PHE A 1 94 ? 2.876 -0.671 -12.648 1.00 85.50 94 PHE A CA 1
ATOM 733 C C . PHE A 1 94 ? 1.873 -1.451 -11.783 1.00 85.50 94 PHE A C 1
ATOM 735 O O . PHE A 1 94 ? 1.634 -1.099 -10.630 1.00 85.50 94 PHE A O 1
ATOM 742 N N . SER A 1 95 ? 1.286 -2.527 -12.316 1.00 87.19 95 SER A N 1
ATOM 743 C CA . SER A 1 95 ? 0.303 -3.338 -11.587 1.00 87.19 95 SER A CA 1
ATOM 744 C C . SER A 1 95 ? 0.922 -4.310 -10.568 1.00 87.19 95 SER A C 1
ATOM 746 O O . SER A 1 95 ? 0.242 -4.727 -9.629 1.00 87.19 95 SER A O 1
ATOM 748 N N . ILE A 1 96 ? 2.216 -4.631 -10.698 1.00 87.38 96 ILE A N 1
ATOM 749 C CA . ILE A 1 96 ? 2.952 -5.558 -9.819 1.00 87.38 96 ILE A CA 1
ATOM 750 C C . ILE A 1 96 ? 2.810 -5.226 -8.324 1.00 87.38 96 ILE A C 1
ATOM 752 O O . ILE A 1 96 ? 2.409 -6.124 -7.580 1.00 87.38 96 ILE A O 1
ATOM 756 N N . PRO A 1 97 ? 3.091 -3.996 -7.839 1.00 87.19 97 PRO A N 1
ATOM 757 C CA . PRO A 1 97 ? 2.993 -3.686 -6.410 1.00 87.19 97 PRO A CA 1
ATOM 758 C C . PRO A 1 97 ? 1.588 -3.944 -5.847 1.00 87.19 97 PRO A C 1
ATOM 760 O O . PRO A 1 97 ? 1.459 -4.424 -4.721 1.00 87.19 97 PRO A O 1
ATOM 763 N N . PHE A 1 98 ? 0.534 -3.699 -6.632 1.00 88.25 98 PHE A N 1
ATOM 764 C CA . PHE A 1 98 ? -0.851 -3.945 -6.219 1.00 88.25 98 PHE A CA 1
ATOM 765 C C . PHE A 1 98 ? -1.182 -5.435 -6.142 1.00 88.25 98 PHE A C 1
ATOM 767 O O . PHE A 1 98 ? -1.844 -5.873 -5.199 1.00 88.25 98 PHE A O 1
ATOM 774 N N . ILE A 1 99 ? -0.700 -6.228 -7.102 1.00 89.19 99 ILE A N 1
ATOM 775 C CA . ILE A 1 99 ? -0.880 -7.684 -7.096 1.00 89.19 99 ILE A CA 1
ATOM 776 C C . ILE A 1 99 ? -0.169 -8.282 -5.878 1.00 89.19 99 ILE A C 1
ATOM 778 O O . ILE A 1 99 ? -0.785 -9.018 -5.109 1.00 89.19 99 ILE A O 1
ATOM 782 N N . ILE A 1 100 ? 1.092 -7.907 -5.648 1.00 89.81 100 ILE A N 1
ATOM 783 C CA . ILE A 1 100 ? 1.858 -8.351 -4.476 1.00 89.81 100 ILE A CA 1
ATOM 784 C C . ILE A 1 100 ? 1.149 -7.953 -3.182 1.00 89.81 100 ILE A C 1
ATOM 786 O O . ILE A 1 100 ? 0.991 -8.787 -2.295 1.00 89.81 100 ILE A O 1
ATOM 790 N N . SER A 1 101 ? 0.665 -6.713 -3.090 1.00 88.12 101 SER A N 1
ATOM 791 C CA . SER A 1 101 ? -0.087 -6.242 -1.926 1.00 88.12 101 SER A CA 1
ATOM 792 C C . SER A 1 101 ? -1.348 -7.077 -1.680 1.00 88.12 101 SER A C 1
ATOM 794 O O . SER A 1 101 ? -1.611 -7.463 -0.544 1.00 88.12 101 SER A O 1
ATOM 796 N N . THR A 1 102 ? -2.068 -7.449 -2.742 1.00 87.56 102 THR A N 1
ATOM 797 C CA . THR A 1 102 ? -3.284 -8.277 -2.661 1.00 87.56 102 THR A CA 1
ATOM 798 C C . THR A 1 102 ? -2.996 -9.655 -2.067 1.00 87.56 102 THR A C 1
ATOM 800 O O . THR A 1 102 ? -3.713 -10.102 -1.173 1.00 87.56 102 THR A O 1
ATOM 803 N N . PHE A 1 103 ? -1.932 -10.321 -2.521 1.00 89.50 103 PHE A N 1
ATOM 804 C CA . PHE A 1 103 ? -1.541 -11.631 -1.990 1.00 89.50 103 PHE A CA 1
ATOM 805 C C . PHE A 1 103 ? -0.900 -11.544 -0.602 1.00 89.50 103 PHE A C 1
ATOM 807 O O . PHE A 1 103 ? -1.085 -12.436 0.225 1.00 89.50 103 PHE A O 1
ATOM 814 N N . SER A 1 104 ? -0.169 -10.465 -0.327 1.00 88.12 104 SER A N 1
ATOM 815 C CA . SER A 1 104 ? 0.521 -10.265 0.945 1.00 88.12 104 SER A CA 1
ATOM 816 C C . SER A 1 104 ? -0.418 -9.800 2.064 1.00 88.12 104 SER A C 1
ATOM 818 O O . SER A 1 104 ? -0.147 -10.083 3.230 1.00 88.12 104 SER A O 1
ATOM 820 N N . SER A 1 105 ? -1.529 -9.132 1.737 1.00 88.12 105 SER A N 1
ATOM 821 C CA . SER A 1 105 ? -2.494 -8.587 2.704 1.00 88.12 105 SER A CA 1
ATOM 822 C C . SER A 1 105 ? -3.105 -9.605 3.662 1.00 88.12 105 SER A C 1
ATOM 824 O O . SER A 1 105 ? -3.092 -9.324 4.857 1.00 88.12 105 SER A O 1
ATOM 826 N N . PRO A 1 106 ? -3.610 -10.778 3.234 1.00 86.56 106 PRO A N 1
ATOM 827 C CA . PRO A 1 106 ? -4.150 -11.750 4.184 1.00 86.56 106 PRO A CA 1
ATOM 828 C C . PRO A 1 106 ? -3.073 -12.301 5.130 1.00 86.56 106 PRO A C 1
ATOM 830 O O . PRO A 1 106 ? -3.334 -12.487 6.317 1.00 86.56 106 PRO A O 1
ATOM 833 N N . PHE A 1 107 ? -1.850 -12.520 4.634 1.00 87.69 107 PHE A N 1
ATOM 834 C CA . PHE A 1 107 ? -0.753 -13.058 5.439 1.00 87.69 107 PHE A CA 1
ATOM 835 C C . PHE A 1 107 ? -0.240 -12.038 6.461 1.00 87.69 107 PHE A C 1
ATOM 837 O O . PHE A 1 107 ? -0.153 -12.330 7.654 1.00 87.69 107 PHE A O 1
ATOM 844 N N . LEU A 1 108 ? 0.049 -10.818 6.004 1.00 84.44 108 LEU A N 1
ATOM 845 C CA . LEU A 1 108 ? 0.504 -9.734 6.870 1.00 84.44 108 LEU A CA 1
ATOM 846 C C . LEU A 1 108 ? -0.597 -9.279 7.825 1.00 84.44 108 LEU A C 1
ATOM 848 O O . LEU A 1 108 ? -0.296 -9.017 8.982 1.00 84.44 108 LEU A O 1
ATOM 852 N N . GLY A 1 109 ? -1.857 -9.241 7.384 1.00 83.00 109 GLY A N 1
ATOM 853 C CA . GLY A 1 109 ? -3.004 -8.952 8.244 1.00 83.00 109 GLY A CA 1
ATOM 854 C C . GLY A 1 109 ? -3.100 -9.943 9.401 1.00 83.00 109 GLY A C 1
ATOM 855 O O . GLY A 1 109 ? -3.099 -9.534 10.559 1.00 83.00 109 GLY A O 1
ATOM 856 N N . TYR A 1 110 ? -3.028 -11.246 9.106 1.00 83.94 110 TYR A N 1
ATOM 857 C CA . TYR A 1 110 ? -3.008 -12.281 10.143 1.00 83.94 110 TYR A CA 1
ATOM 858 C C . TYR A 1 110 ? -1.811 -12.144 11.102 1.00 83.94 110 TYR A C 1
ATOM 860 O O . TYR A 1 110 ? -1.958 -12.302 12.317 1.00 83.94 110 TYR A O 1
ATOM 868 N N . MET A 1 111 ? -0.619 -11.825 10.583 1.00 83.06 111 MET A N 1
ATOM 869 C CA . MET A 1 111 ? 0.560 -11.581 11.423 1.00 83.06 111 MET A CA 1
ATOM 870 C C . MET A 1 111 ? 0.389 -10.354 12.326 1.00 83.06 111 MET A C 1
ATOM 872 O O . MET A 1 111 ? 0.723 -10.415 13.509 1.00 83.06 111 MET A O 1
ATOM 876 N N . VAL A 1 112 ? -0.137 -9.250 11.795 1.00 81.44 112 VAL A N 1
ATOM 877 C CA . VAL A 1 112 ? -0.379 -8.006 12.542 1.00 81.44 112 VAL A CA 1
ATOM 878 C C . VAL A 1 112 ? -1.373 -8.247 13.677 1.00 81.44 112 VAL A C 1
ATOM 880 O O . VAL A 1 112 ? -1.126 -7.807 14.805 1.00 81.44 112 VAL A O 1
ATOM 883 N N . ASP A 1 113 ? -2.438 -9.002 13.406 1.00 80.88 113 ASP A N 1
ATOM 884 C CA . ASP A 1 113 ? -3.460 -9.348 14.396 1.00 80.88 113 ASP A CA 1
ATOM 885 C C . ASP A 1 113 ? -2.891 -10.194 15.545 1.00 80.88 113 ASP A C 1
ATOM 887 O O . ASP A 1 113 ? -3.288 -10.026 16.699 1.00 80.88 113 ASP A O 1
ATOM 891 N N . ARG A 1 114 ? -1.913 -11.066 15.263 1.00 79.06 114 ARG A N 1
ATOM 892 C CA . ARG A 1 114 ? -1.229 -11.890 16.275 1.00 79.06 114 ARG A CA 1
ATOM 893 C C . ARG A 1 114 ? -0.208 -11.122 17.110 1.00 79.06 114 ARG A C 1
ATOM 895 O O . ARG A 1 114 ? -0.073 -11.401 18.298 1.00 79.06 114 ARG A O 1
ATOM 902 N N . VAL A 1 115 ? 0.543 -10.208 16.497 1.00 78.75 115 VAL A N 1
ATOM 903 C CA . VAL A 1 115 ? 1.674 -9.525 17.150 1.00 78.75 115 VAL A CA 1
ATOM 904 C C . VAL A 1 115 ? 1.202 -8.439 18.122 1.00 78.75 115 VAL A C 1
ATOM 906 O O . VAL A 1 115 ? 1.916 -8.130 19.072 1.00 78.75 115 VAL A O 1
ATOM 909 N N . GLY A 1 116 ? 0.017 -7.850 17.921 1.00 66.44 116 GLY A N 1
ATOM 910 C CA . GLY A 1 116 ? -0.614 -6.909 18.865 1.00 66.44 116 GLY A CA 1
ATOM 911 C C . GLY A 1 116 ? 0.111 -5.564 19.068 1.00 66.44 116 GLY A C 1
ATOM 912 O O . GLY A 1 116 ? -0.474 -4.623 19.603 1.00 66.44 116 GLY A O 1
ATOM 913 N N . MET A 1 117 ? 1.356 -5.421 18.604 1.00 67.69 117 MET A N 1
ATOM 914 C CA . MET A 1 117 ? 2.195 -4.230 18.774 1.00 67.69 117 MET A CA 1
ATOM 915 C C . MET A 1 117 ? 2.152 -3.324 17.536 1.00 67.69 117 MET A C 1
ATOM 917 O O . MET A 1 117 ? 2.988 -3.419 16.641 1.00 67.69 117 MET A O 1
ATOM 921 N N . ARG A 1 118 ? 1.181 -2.408 17.480 1.00 69.88 118 ARG A N 1
ATOM 922 C CA . ARG A 1 118 ? 0.900 -1.608 16.270 1.00 69.88 118 ARG A CA 1
ATOM 923 C C . ARG A 1 118 ? 1.908 -0.488 15.999 1.00 69.88 118 ARG A C 1
ATOM 925 O O . ARG A 1 118 ? 2.319 -0.323 14.857 1.00 69.88 118 ARG A O 1
ATOM 932 N N . SER A 1 119 ? 2.371 0.235 17.023 1.00 71.69 119 SER A N 1
ATOM 933 C CA . SER A 1 119 ? 3.366 1.311 16.853 1.00 71.69 119 SER A CA 1
ATOM 934 C C . SER A 1 119 ? 4.678 0.857 16.189 1.00 71.69 119 SER A C 1
ATOM 936 O O . SER A 1 119 ? 5.083 1.497 15.217 1.00 71.69 119 SER A O 1
ATOM 938 N N . PRO A 1 120 ? 5.345 -0.238 16.619 1.00 78.00 120 PRO A N 1
ATOM 939 C CA . PRO A 1 120 ? 6.552 -0.699 15.934 1.00 78.00 120 PRO A CA 1
ATOM 940 C C . PRO A 1 120 ? 6.263 -1.228 14.523 1.00 78.00 120 PRO A C 1
ATOM 942 O O . PRO A 1 120 ? 7.098 -1.065 13.643 1.00 78.00 120 PRO A O 1
ATOM 945 N N . LEU A 1 121 ? 5.076 -1.785 14.259 1.00 81.75 121 LEU A N 1
ATOM 946 C CA . LEU A 1 121 ? 4.691 -2.231 12.913 1.00 81.75 121 LEU A CA 1
ATOM 947 C C . LEU A 1 121 ? 4.500 -1.056 11.934 1.00 81.75 121 LEU A C 1
ATOM 949 O O . LEU A 1 121 ? 4.875 -1.167 10.764 1.00 81.75 121 LEU A O 1
ATOM 953 N N . ILE A 1 122 ? 3.989 0.091 12.399 1.00 81.94 122 ILE A N 1
ATOM 954 C CA . ILE A 1 122 ? 3.933 1.328 11.594 1.00 81.94 122 ILE A CA 1
ATOM 955 C C . ILE A 1 122 ? 5.346 1.828 11.276 1.00 81.94 122 ILE A C 1
ATOM 957 O O . ILE A 1 122 ? 5.622 2.224 10.144 1.00 81.94 122 ILE A O 1
ATOM 961 N N . LEU A 1 123 ? 6.263 1.776 12.245 1.00 83.62 123 LEU A N 1
ATOM 962 C CA . LEU A 1 123 ? 7.659 2.155 12.012 1.00 83.62 123 LEU A CA 1
ATOM 963 C C . LEU A 1 123 ? 8.337 1.214 11.012 1.00 83.62 123 LEU A C 1
ATOM 965 O O . LEU A 1 123 ? 8.957 1.684 10.063 1.00 83.62 123 LEU A O 1
ATOM 969 N N . ILE A 1 124 ? 8.166 -0.101 11.169 1.00 86.56 124 ILE A N 1
ATOM 970 C CA . ILE A 1 124 ? 8.719 -1.104 10.249 1.00 86.56 124 ILE A CA 1
ATOM 971 C C . ILE A 1 124 ? 8.171 -0.892 8.835 1.00 86.56 124 ILE A C 1
ATOM 973 O O . ILE A 1 124 ? 8.951 -0.794 7.893 1.00 86.56 124 ILE A O 1
ATOM 977 N N . SER A 1 125 ? 6.853 -0.759 8.666 1.00 85.62 125 SER A N 1
ATOM 978 C CA . SER A 1 125 ? 6.264 -0.506 7.341 1.00 85.62 125 SER A CA 1
ATOM 979 C C . SER A 1 125 ? 6.777 0.794 6.718 1.00 85.62 125 SER A C 1
ATOM 981 O O . SER A 1 125 ? 7.155 0.796 5.549 1.00 85.62 125 SER A O 1
ATOM 983 N N . SER A 1 126 ? 6.892 1.869 7.501 1.00 84.38 126 SER A N 1
ATOM 984 C CA . SER A 1 126 ? 7.453 3.142 7.030 1.00 84.38 126 SER A CA 1
ATOM 985 C C . SER A 1 126 ? 8.915 3.002 6.586 1.00 84.38 126 SER A C 1
ATOM 987 O O . SER A 1 126 ? 9.287 3.527 5.539 1.00 84.38 126 SER A O 1
ATOM 989 N N . LEU A 1 127 ? 9.738 2.241 7.316 1.00 87.00 127 LEU A N 1
ATOM 990 C CA . LEU A 1 127 ? 11.121 1.944 6.922 1.00 87.00 127 LEU A CA 1
ATOM 991 C C . LEU A 1 127 ? 11.188 1.139 5.619 1.00 87.00 127 LEU A C 1
ATOM 993 O O . LEU A 1 127 ? 12.000 1.454 4.751 1.00 87.00 127 LEU A O 1
ATOM 997 N N . PHE A 1 128 ? 10.315 0.144 5.448 1.00 86.62 128 PHE A N 1
ATOM 998 C CA . PHE A 1 128 ? 10.209 -0.622 4.202 1.00 86.62 128 PHE A CA 1
ATOM 999 C C . PHE A 1 128 ? 9.816 0.264 3.013 1.00 86.62 128 PHE A C 1
ATOM 1001 O O . PHE A 1 128 ? 10.380 0.118 1.925 1.00 86.62 128 PHE A O 1
ATOM 1008 N N . LEU A 1 129 ? 8.891 1.208 3.211 1.00 86.19 129 LEU A N 1
ATOM 1009 C CA . LEU A 1 129 ? 8.508 2.179 2.184 1.00 86.19 129 LEU A CA 1
ATOM 1010 C C . LEU A 1 129 ? 9.688 3.091 1.820 1.00 86.19 129 LEU A C 1
ATOM 1012 O O . LEU A 1 129 ? 10.023 3.204 0.642 1.00 86.19 129 LEU A O 1
ATOM 1016 N N . ILE A 1 130 ? 10.371 3.674 2.812 1.00 87.25 130 ILE A N 1
ATOM 1017 C CA . ILE A 1 130 ? 11.556 4.524 2.596 1.00 87.25 130 ILE A CA 1
ATOM 1018 C C . ILE A 1 130 ? 12.648 3.755 1.848 1.00 87.25 130 ILE A C 1
ATOM 1020 O O . ILE A 1 130 ? 13.219 4.273 0.885 1.00 87.25 130 ILE A O 1
ATOM 1024 N N . LEU A 1 131 ? 12.912 2.509 2.245 1.00 87.44 131 LEU A N 1
ATOM 1025 C CA . LEU A 1 131 ? 13.886 1.653 1.577 1.00 87.44 131 LEU A CA 1
ATOM 1026 C C . LEU A 1 131 ? 13.485 1.400 0.120 1.00 87.44 131 LEU A C 1
ATOM 1028 O O . LEU A 1 131 ? 14.317 1.532 -0.771 1.00 87.44 131 LEU A O 1
ATOM 1032 N N . SER A 1 132 ? 12.206 1.122 -0.139 1.00 85.56 132 SER A N 1
ATOM 1033 C CA . SER A 1 132 ? 11.686 0.910 -1.497 1.00 85.56 132 SER A CA 1
ATOM 1034 C C . SER A 1 132 ? 11.864 2.147 -2.382 1.00 85.56 132 SER A C 1
ATOM 1036 O O . SER A 1 132 ? 12.342 2.027 -3.512 1.00 85.56 132 SER A O 1
ATOM 1038 N N . PHE A 1 133 ? 11.548 3.341 -1.867 1.00 83.94 133 PHE A N 1
ATOM 1039 C CA . PHE A 1 133 ? 11.751 4.601 -2.592 1.00 83.94 133 PHE A CA 1
ATOM 1040 C C . PHE A 1 133 ? 13.232 4.884 -2.848 1.00 83.94 133 PHE A C 1
ATOM 1042 O O . PHE A 1 133 ? 13.610 5.217 -3.972 1.00 83.94 133 PHE A O 1
ATOM 1049 N N . THR A 1 134 ? 14.081 4.696 -1.837 1.00 83.06 134 THR A N 1
ATOM 1050 C CA . THR A 1 134 ? 15.527 4.933 -1.947 1.00 83.06 134 THR A CA 1
ATOM 1051 C C . THR A 1 134 ? 16.160 3.982 -2.960 1.00 83.06 134 THR A C 1
ATOM 1053 O O . THR A 1 134 ? 16.904 4.418 -3.838 1.00 83.06 134 THR A O 1
ATOM 1056 N N . LEU A 1 135 ? 15.807 2.695 -2.908 1.00 82.62 135 LEU A N 1
ATOM 1057 C CA . LEU A 1 135 ? 16.240 1.706 -3.894 1.00 82.62 135 LEU A CA 1
ATOM 1058 C C . LEU A 1 135 ? 15.750 2.072 -5.296 1.00 82.62 135 LEU A C 1
ATOM 1060 O O . LEU A 1 135 ? 16.531 2.022 -6.241 1.00 82.62 135 LEU A O 1
ATOM 1064 N N . SER A 1 136 ? 14.500 2.520 -5.442 1.00 78.12 136 SER A N 1
ATOM 1065 C CA . SER A 1 136 ? 13.980 2.963 -6.739 1.00 78.12 136 SER A CA 1
ATOM 1066 C C . SER A 1 136 ? 14.737 4.167 -7.321 1.00 78.12 136 SER A C 1
ATOM 1068 O O . SER A 1 136 ? 14.770 4.314 -8.544 1.00 78.12 136 SER A O 1
ATOM 1070 N N . MET A 1 137 ? 15.342 5.022 -6.487 1.00 77.19 137 MET A N 1
ATOM 1071 C CA . MET A 1 137 ? 16.206 6.115 -6.952 1.00 77.19 137 MET A CA 1
ATOM 1072 C C . MET A 1 137 ? 17.638 5.654 -7.255 1.00 77.19 137 MET A C 1
ATOM 1074 O O . MET A 1 137 ? 18.235 6.144 -8.211 1.00 77.19 137 MET A O 1
ATOM 1078 N N . MET A 1 138 ? 18.173 4.711 -6.474 1.00 75.94 138 MET A N 1
ATOM 1079 C CA . MET A 1 138 ? 19.551 4.210 -6.593 1.00 75.94 138 MET A CA 1
ATOM 1080 C C . MET A 1 138 ? 19.766 3.258 -7.780 1.00 75.94 138 MET A C 1
ATOM 1082 O O . MET A 1 138 ? 20.906 3.078 -8.203 1.00 75.94 138 MET A O 1
ATOM 1086 N N . VAL A 1 139 ? 18.712 2.638 -8.328 1.00 75.75 139 VAL A N 1
ATOM 1087 C CA . VAL A 1 139 ? 18.850 1.735 -9.484 1.00 75.75 139 VAL A CA 1
ATOM 1088 C C . VAL A 1 139 ? 19.285 2.532 -10.733 1.00 75.75 139 VAL A C 1
ATOM 1090 O O . VAL A 1 139 ? 18.572 3.462 -11.154 1.00 75.75 139 VAL A O 1
ATOM 1093 N N . PRO A 1 140 ? 20.446 2.191 -11.336 1.00 67.88 140 PRO A N 1
ATOM 1094 C CA . PRO A 1 140 ? 20.948 2.865 -12.528 1.00 67.88 140 PRO A CA 1
ATOM 1095 C C . PRO A 1 140 ? 20.041 2.598 -13.731 1.00 67.88 140 PRO A C 1
ATOM 1097 O O . PRO A 1 140 ? 19.441 1.529 -13.857 1.00 67.88 140 PRO A O 1
ATOM 1100 N N . ALA A 1 141 ? 19.941 3.589 -14.621 1.00 61.69 141 ALA A N 1
ATOM 1101 C CA . ALA A 1 141 ? 19.235 3.433 -15.885 1.00 61.69 141 ALA A CA 1
ATOM 1102 C C . ALA A 1 141 ? 19.970 2.387 -16.737 1.00 61.69 141 ALA A C 1
ATOM 1104 O O . ALA A 1 141 ? 21.139 2.562 -17.075 1.00 61.69 141 ALA A O 1
ATOM 1105 N N . CYS A 1 142 ? 19.298 1.282 -17.038 1.00 62.44 142 CYS A N 1
ATOM 1106 C CA . CYS A 1 142 ? 19.757 0.279 -17.991 1.00 62.44 142 CYS A CA 1
ATOM 1107 C C . CYS A 1 142 ? 18.585 -0.090 -18.895 1.00 62.44 142 CYS A C 1
ATOM 1109 O O . CYS A 1 142 ? 17.477 -0.324 -18.406 1.00 62.44 142 CYS A O 1
ATOM 1111 N N . ASP A 1 143 ? 18.833 -0.168 -20.199 1.00 57.03 143 ASP A N 1
ATOM 1112 C CA . ASP A 1 143 ? 17.818 -0.559 -21.173 1.00 57.03 143 ASP A CA 1
ATOM 1113 C C . ASP A 1 143 ? 17.297 -1.973 -20.877 1.00 57.03 143 ASP A C 1
ATOM 1115 O O . ASP A 1 143 ? 18.060 -2.938 -20.802 1.00 57.03 143 ASP A O 1
ATOM 1119 N N . ARG A 1 144 ? 15.972 -2.096 -20.707 1.00 59.56 144 ARG A N 1
ATOM 1120 C CA . ARG A 1 144 ? 15.241 -3.361 -20.474 1.00 59.56 144 ARG A CA 1
ATOM 1121 C C . ARG A 1 144 ? 15.664 -4.186 -19.247 1.00 59.56 144 ARG A C 1
ATOM 1123 O O . ARG A 1 144 ? 15.439 -5.397 -19.214 1.00 59.56 144 ARG A O 1
ATOM 1130 N N . CYS A 1 145 ? 16.215 -3.578 -18.198 1.00 65.19 145 CYS A N 1
ATOM 1131 C CA . CYS A 1 145 ? 16.483 -4.316 -16.961 1.00 65.19 145 CYS A CA 1
ATOM 1132 C C . CYS A 1 145 ? 15.233 -4.440 -16.071 1.00 65.19 145 CYS A C 1
ATOM 1134 O O . CYS A 1 145 ? 14.667 -3.449 -15.618 1.00 65.19 145 CYS A O 1
ATOM 1136 N N . LEU A 1 146 ? 14.875 -5.676 -15.701 1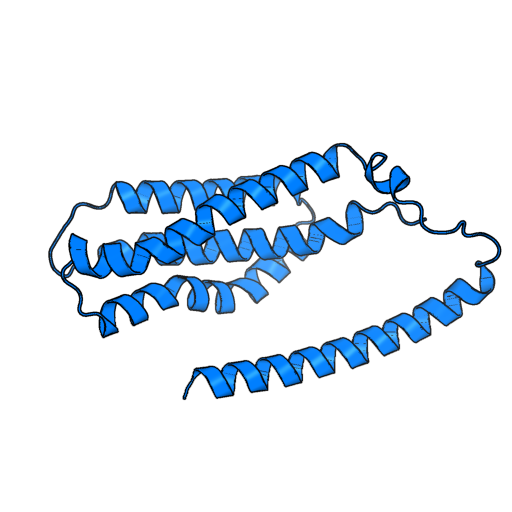.00 66.81 146 LEU A N 1
ATOM 1137 C CA . LEU A 1 146 ? 13.848 -5.995 -14.689 1.00 66.81 146 LEU A CA 1
ATOM 1138 C C . LEU A 1 146 ? 14.274 -5.647 -13.249 1.00 66.81 146 LEU A C 1
ATOM 1140 O O . LEU A 1 146 ? 13.570 -5.967 -12.294 1.00 66.81 146 LEU A O 1
ATOM 1144 N N . ASN A 1 147 ? 15.407 -4.968 -13.066 1.00 70.12 147 ASN A N 1
ATOM 1145 C CA . ASN A 1 147 ? 15.951 -4.645 -11.748 1.00 70.12 147 ASN A CA 1
ATOM 1146 C C . ASN A 1 147 ? 15.028 -3.711 -10.944 1.00 70.12 147 ASN A C 1
ATOM 1148 O O . ASN A 1 147 ? 15.055 -3.712 -9.716 1.00 70.12 147 ASN A O 1
ATOM 1152 N N . GLN A 1 148 ? 14.141 -2.970 -11.622 1.00 72.12 148 GLN A N 1
ATOM 1153 C CA . GLN A 1 148 ? 13.126 -2.165 -10.949 1.00 72.12 148 GLN A CA 1
ATOM 1154 C C . GLN A 1 148 ? 11.915 -2.971 -10.434 1.00 72.12 148 GLN A C 1
ATOM 1156 O O . GLN A 1 148 ? 11.107 -2.451 -9.670 1.00 72.12 148 GLN A O 1
ATOM 1161 N N . VAL A 1 149 ? 11.791 -4.259 -10.752 1.00 78.75 149 VAL A N 1
ATOM 1162 C CA . VAL A 1 149 ? 10.736 -5.096 -10.156 1.00 78.75 149 VAL A CA 1
ATOM 1163 C C . VAL A 1 149 ? 10.992 -5.324 -8.660 1.00 78.75 149 VAL A C 1
ATOM 1165 O O . VAL A 1 149 ? 10.048 -5.326 -7.873 1.00 78.75 149 VAL A O 1
ATOM 1168 N N . ALA A 1 150 ? 12.256 -5.423 -8.236 1.00 82.38 150 ALA A N 1
ATOM 1169 C CA . ALA A 1 150 ? 12.623 -5.624 -6.832 1.00 82.38 150 ALA A CA 1
ATOM 1170 C C . ALA A 1 150 ? 12.079 -4.530 -5.879 1.00 82.38 150 ALA A C 1
ATOM 1172 O O . ALA A 1 150 ? 11.375 -4.881 -4.927 1.00 82.38 150 ALA A O 1
ATOM 1173 N N . PRO A 1 151 ? 12.304 -3.219 -6.118 1.00 84.25 151 PRO A N 1
ATOM 1174 C CA . PRO A 1 151 ? 11.730 -2.173 -5.270 1.00 84.25 151 PRO A CA 1
ATOM 1175 C C . PRO A 1 151 ? 10.199 -2.094 -5.363 1.00 84.25 151 PRO A C 1
ATOM 1177 O O . PRO A 1 151 ? 9.563 -1.700 -4.391 1.00 84.25 151 PRO A O 1
ATOM 1180 N N . GLN A 1 152 ? 9.581 -2.504 -6.478 1.00 85.38 152 GLN A N 1
ATOM 1181 C CA . GLN A 1 152 ? 8.116 -2.551 -6.606 1.00 85.38 152 GLN A CA 1
ATOM 1182 C C . GLN A 1 152 ? 7.490 -3.660 -5.749 1.00 85.38 152 GLN A C 1
ATOM 1184 O O . GLN A 1 152 ? 6.456 -3.444 -5.117 1.00 85.38 152 GLN A O 1
ATOM 1189 N N . ILE A 1 153 ? 8.126 -4.833 -5.681 1.00 87.44 153 ILE A N 1
ATOM 1190 C CA . ILE A 1 153 ? 7.694 -5.920 -4.791 1.00 87.44 153 ILE A CA 1
ATOM 1191 C C . ILE A 1 153 ? 7.802 -5.465 -3.333 1.00 87.44 153 ILE A C 1
ATOM 1193 O O . ILE A 1 153 ? 6.847 -5.610 -2.569 1.00 87.44 153 ILE A O 1
ATOM 1197 N N . LEU A 1 154 ? 8.938 -4.868 -2.961 1.00 87.88 154 LEU A N 1
ATOM 1198 C CA . LEU A 1 154 ? 9.167 -4.377 -1.603 1.00 87.88 154 LEU A CA 1
ATOM 1199 C C . LEU A 1 154 ? 8.152 -3.291 -1.209 1.00 87.88 154 LEU A C 1
ATOM 1201 O O . LEU A 1 154 ? 7.603 -3.333 -0.105 1.00 87.88 154 LEU A O 1
ATOM 1205 N N . LEU A 1 155 ? 7.833 -2.386 -2.140 1.00 88.31 155 LEU A N 1
ATOM 1206 C CA . LEU A 1 155 ? 6.804 -1.365 -1.963 1.00 88.31 155 LEU A CA 1
ATOM 1207 C C . LEU A 1 155 ? 5.423 -1.991 -1.733 1.00 88.31 155 LEU A C 1
ATOM 1209 O O . LEU A 1 155 ? 4.709 -1.568 -0.826 1.00 88.31 155 LEU A O 1
ATOM 1213 N N . GLY A 1 156 ? 5.057 -3.012 -2.515 1.00 88.94 156 GLY A N 1
ATOM 1214 C CA . GLY A 1 156 ? 3.784 -3.725 -2.370 1.00 88.94 156 GLY A CA 1
ATOM 1215 C C . GLY A 1 156 ? 3.624 -4.389 -0.999 1.00 88.94 156 GLY A C 1
ATOM 1216 O O . GLY A 1 156 ? 2.563 -4.279 -0.377 1.00 88.94 156 GLY A O 1
AT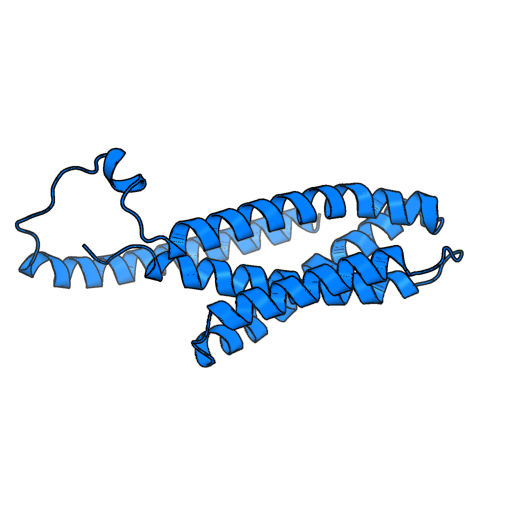OM 1217 N N . VAL A 1 157 ? 4.692 -5.016 -0.492 1.00 89.50 157 VAL A N 1
ATOM 1218 C CA . VAL A 1 157 ? 4.732 -5.624 0.851 1.00 89.50 157 VAL A CA 1
ATOM 1219 C C . VAL A 1 157 ? 4.626 -4.553 1.941 1.00 89.50 157 VAL A C 1
ATOM 1221 O O . VAL A 1 157 ? 3.791 -4.669 2.840 1.00 89.50 157 VAL A O 1
ATOM 1224 N N . GLY A 1 158 ? 5.420 -3.481 1.847 1.00 88.00 158 GLY A N 1
ATOM 1225 C CA . GLY A 1 158 ? 5.395 -2.377 2.812 1.00 88.00 158 GLY A CA 1
ATOM 1226 C C . GLY A 1 158 ? 4.036 -1.674 2.874 1.00 88.00 158 GLY A C 1
ATOM 1227 O O . GLY A 1 158 ? 3.516 -1.425 3.962 1.00 88.00 158 GLY A O 1
ATOM 1228 N N . PHE A 1 159 ? 3.419 -1.427 1.716 1.00 89.06 159 PHE A N 1
ATOM 1229 C CA . PHE A 1 159 ? 2.087 -0.830 1.613 1.00 89.06 159 PHE A CA 1
ATOM 1230 C C . PHE A 1 159 ? 0.996 -1.730 2.204 1.00 89.06 159 PHE A C 1
ATOM 1232 O O . PHE A 1 159 ? 0.131 -1.254 2.938 1.00 89.06 159 PHE A O 1
ATOM 1239 N N . SER A 1 160 ? 1.058 -3.037 1.937 1.00 90.50 160 SER A N 1
ATOM 1240 C CA . SER A 1 160 ? 0.121 -4.017 2.497 1.00 90.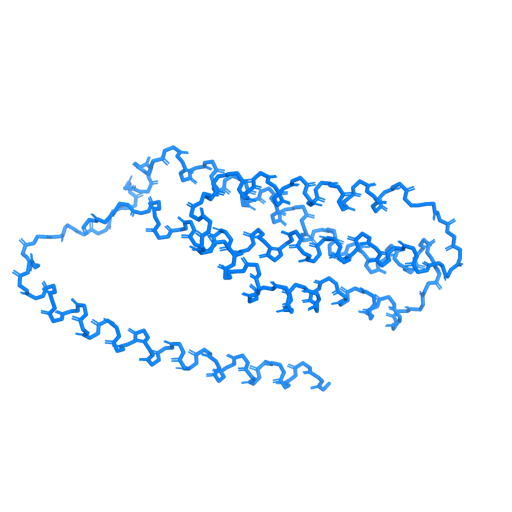50 160 SER A CA 1
ATOM 1241 C C . SER A 1 160 ? 0.186 -4.070 4.029 1.00 90.50 160 SER A C 1
ATOM 1243 O O . SER A 1 160 ? -0.850 -4.051 4.706 1.00 90.50 160 SER A O 1
ATOM 1245 N N . LEU A 1 161 ? 1.405 -4.062 4.584 1.00 88.12 161 LEU A N 1
ATOM 1246 C CA . LEU A 1 161 ? 1.624 -4.001 6.028 1.00 88.12 161 LEU A CA 1
ATOM 1247 C C . LEU A 1 161 ? 1.058 -2.701 6.613 1.00 88.12 161 LEU A C 1
ATOM 1249 O O . LEU A 1 161 ? 0.330 -2.740 7.604 1.00 88.12 161 LEU A O 1
ATOM 1253 N N . TYR A 1 162 ? 1.345 -1.566 5.971 1.00 87.75 162 TYR A N 1
ATOM 1254 C CA . TYR A 1 162 ? 0.856 -0.256 6.396 1.00 87.75 162 TYR A CA 1
ATOM 1255 C C . TYR A 1 162 ? -0.676 -0.203 6.441 1.00 87.75 162 TYR A C 1
ATOM 1257 O O . TYR A 1 162 ? -1.255 0.162 7.466 1.00 87.75 162 TYR A O 1
ATOM 1265 N N . ALA A 1 163 ? -1.338 -0.629 5.360 1.00 86.38 163 ALA A N 1
ATOM 1266 C CA . ALA A 1 163 ? -2.794 -0.648 5.266 1.00 86.38 163 ALA A CA 1
ATOM 1267 C C . ALA A 1 163 ? -3.417 -1.522 6.366 1.00 86.38 163 ALA A C 1
ATOM 1269 O O . ALA A 1 163 ? -4.336 -1.080 7.056 1.00 86.38 163 ALA A O 1
ATOM 1270 N N . SER A 1 164 ? -2.880 -2.726 6.583 1.00 85.81 164 SER A N 1
ATOM 1271 C CA . SER A 1 164 ? -3.387 -3.665 7.594 1.00 85.81 164 SER A CA 1
ATOM 1272 C C . SER A 1 164 ? -3.309 -3.078 9.010 1.00 85.81 164 SER A C 1
ATOM 1274 O O . SER A 1 164 ? -4.273 -3.136 9.774 1.00 85.81 164 SER A O 1
ATOM 1276 N N . VAL A 1 165 ? -2.186 -2.437 9.352 1.00 85.12 165 VAL A N 1
ATOM 1277 C CA . VAL A 1 165 ? -1.993 -1.821 10.675 1.00 85.12 165 VAL A CA 1
ATOM 1278 C C . VAL A 1 165 ? -2.848 -0.563 10.846 1.00 85.12 165 VAL A C 1
ATOM 1280 O O . VAL A 1 165 ? -3.374 -0.322 11.938 1.00 85.12 165 VAL A O 1
ATOM 1283 N N . MET A 1 166 ? -3.013 0.232 9.785 1.00 83.94 166 MET A N 1
ATOM 1284 C CA . MET A 1 166 ? -3.828 1.447 9.803 1.00 83.94 166 MET A CA 1
ATOM 1285 C C . MET A 1 166 ? -5.287 1.125 10.136 1.00 83.94 166 MET A C 1
ATOM 1287 O O . MET A 1 166 ? -5.824 1.678 11.098 1.00 83.94 166 MET A O 1
ATOM 1291 N N . TRP A 1 167 ? -5.903 0.194 9.400 1.00 80.56 167 TRP A N 1
ATOM 1292 C CA . TRP A 1 167 ? -7.299 -0.201 9.620 1.00 80.56 167 TRP A CA 1
ATOM 1293 C C . TRP A 1 167 ? -7.520 -0.791 11.007 1.00 80.56 167 TRP A C 1
ATOM 1295 O O . TRP A 1 167 ? -8.498 -0.448 11.669 1.00 80.56 167 TRP A O 1
ATOM 1305 N N . ALA A 1 168 ? -6.577 -1.602 11.490 1.00 78.50 168 ALA A N 1
ATOM 1306 C CA . ALA A 1 168 ? -6.639 -2.128 12.843 1.00 78.50 168 ALA A CA 1
ATOM 1307 C C . ALA A 1 168 ? -6.611 -0.999 13.889 1.00 78.50 168 ALA A C 1
ATOM 1309 O O . ALA A 1 168 ? -7.324 -1.080 14.889 1.00 78.50 168 ALA A O 1
ATOM 1310 N N . SER A 1 169 ? -5.813 0.055 13.675 1.00 75.38 169 SER A N 1
ATOM 1311 C CA . SER A 1 169 ? -5.554 1.136 14.643 1.00 75.38 169 SER A CA 1
ATOM 1312 C C . SER A 1 169 ? -6.732 2.086 14.884 1.00 75.38 169 SER A C 1
ATOM 1314 O O . SER A 1 169 ? -6.891 2.546 16.013 1.00 75.38 169 SER A O 1
ATOM 1316 N N . ILE A 1 170 ? -7.577 2.329 13.878 1.00 75.38 170 ILE A N 1
ATOM 1317 C CA . ILE A 1 170 ? -8.731 3.248 13.949 1.00 75.38 170 ILE A CA 1
ATOM 1318 C C . ILE A 1 170 ? -9.721 2.920 15.089 1.00 75.38 170 ILE A C 1
ATOM 1320 O O . ILE A 1 170 ? -10.041 3.815 15.867 1.00 75.38 170 ILE A O 1
ATOM 1324 N N . PRO A 1 171 ? -10.213 1.678 15.265 1.00 70.12 171 PRO A N 1
ATOM 1325 C CA . PRO A 1 171 ? -11.177 1.374 16.326 1.00 70.12 171 PRO A CA 1
ATOM 1326 C C . PRO A 1 171 ? -10.614 1.482 17.752 1.00 70.12 171 PRO A C 1
ATOM 1328 O O . PRO A 1 171 ? -11.401 1.525 18.690 1.00 70.12 171 PRO A O 1
ATOM 1331 N N . LEU A 1 172 ? -9.288 1.518 17.943 1.00 63.22 172 LEU A N 1
ATOM 1332 C CA . LEU A 1 172 ? -8.681 1.670 19.276 1.00 63.22 172 LEU A CA 1
ATOM 1333 C C . LEU A 1 172 ? -8.436 3.128 19.675 1.00 63.22 172 LEU A C 1
ATOM 1335 O O . LEU A 1 172 ? -8.269 3.409 20.859 1.00 63.22 172 LEU A O 1
ATOM 1339 N N . THR A 1 173 ? -8.353 4.045 18.710 1.00 63.41 173 THR A N 1
ATOM 1340 C CA . THR A 1 173 ? -8.146 5.474 18.992 1.00 63.41 173 THR A CA 1
ATOM 1341 C C . THR A 1 173 ? -9.443 6.192 19.342 1.00 63.41 173 THR A C 1
ATOM 1343 O O . THR A 1 173 ? -9.398 7.281 19.912 1.00 63.41 173 THR A O 1
ATOM 1346 N N . VAL A 1 174 ? -10.592 5.583 19.040 1.00 60.84 174 VAL A N 1
ATOM 1347 C CA . VAL A 1 174 ? -11.893 6.058 19.502 1.00 60.84 174 VAL A CA 1
ATOM 1348 C C . VAL A 1 174 ? -12.126 5.494 20.907 1.00 60.84 174 VAL A C 1
ATOM 1350 O O . VAL A 1 174 ? -12.244 4.275 21.047 1.00 60.84 174 VAL A O 1
ATOM 1353 N N . PRO A 1 175 ? -12.187 6.329 21.962 1.00 52.06 175 PRO A N 1
ATOM 1354 C CA . PRO A 1 175 ? -12.611 5.851 23.270 1.00 52.06 175 PRO A CA 1
ATOM 1355 C C . PRO A 1 175 ? -14.018 5.260 23.130 1.00 52.06 175 PRO A C 1
ATOM 1357 O O . PRO A 1 175 ? -14.903 5.909 22.571 1.00 52.06 175 PRO A O 1
ATOM 1360 N N . GLN A 1 176 ? -14.219 4.021 23.594 1.00 48.97 176 GLN A N 1
ATOM 1361 C CA . GLN A 1 176 ? -15.561 3.452 23.711 1.00 48.97 176 GLN A CA 1
ATOM 1362 C C . GLN A 1 176 ? -16.338 4.317 24.708 1.00 48.97 176 GLN A C 1
ATOM 1364 O O . GLN A 1 176 ? -16.109 4.223 25.912 1.00 48.97 176 GLN A O 1
ATOM 1369 N N . GLN A 1 177 ? -17.173 5.214 24.182 1.00 39.88 177 GLN A N 1
ATOM 1370 C CA . GLN A 1 177 ? -18.168 5.957 24.949 1.00 39.88 177 GLN A CA 1
ATOM 1371 C C . GLN A 1 177 ? -19.474 5.178 25.026 1.00 39.88 177 GLN A C 1
ATOM 1373 O O . GLN A 1 177 ? -19.842 4.533 24.013 1.00 39.88 177 GLN A O 1
#

pLDDT: mean 77.67, std 12.19, range [39.88, 92.31]

Organism: NCBI:txid1082188

InterPro domains:
  IPR011701 Major facilitator superfamily [PF07690] (7-175)
  IPR020846 Major facilitator superfamily domain [PS50850] (1-177)
  IPR036259 MFS transporter superfamily [G3DSA:1.20.1250.20] (50-177)
  IPR036259 MFS transporter superfamily [SSF103473] (7-175)
  IPR052187 Lysosomal dipeptide transporter MFSD1 [PTHR23512] (2-176)

Radius of gyration: 20.76 Å; Cα contacts (8 Å, |Δi|>4): 105; chains: 1; bounding box: 52×33×53 Å

Sequence (177 aa):
MAGLGVCLFSLVNAIGILILDRKAEKERNQASKTEKKSGKPFNLNDLKHFDSRFWHLTASCTVTYMTILPFIAVSSELFQQKYGFSKVEAGSLFSIPFIISTFSSPFLGYMVDRVGMRSPLILISSLFLILSFTLSMMVPACDRCLNQVAPQILLGVGFSLYASVMWASIPLTVPQQ

Secondary structure (DSSP, 8-state):
-HHHHHHHHHHHHHHHHHHHHHHHHHHHHHHHTTT-S--PPP-GGGGGSS-HHHHHHHHHHHHHHHHHHHHHHHHHHHHHHHH---HHHHHHHHHHHHHHHHHHHHHHHHHHHHH--HHHHHHHHHHHHHHHHHHHHHSPP-TT-GGGHHHHHHHHHHHHHHHHHHHHHHHHHS---

Foldseek 3Di:
DVVVVVVVVVVVVVVVVVVVVVVVVVVVVVVCVVPPPDDDPDDPVVVVVFDPVVVVLVVLVVVVCVVVVVCLVCQLVCCCPLAVDDSVVSVVLSCLLVVLLVVLQVVLLVVCVVVVDLVVLLVVLVVLQVVLVVLCVPDHRDHPDPSNSVSSSSNSNSVSSNVSSSVVVVVVSDPPD